Protein AF-A0A8D0GD07-F1 (afdb_monomer)

Sequence (289 aa):
WGWALRWRFSDRGRTAIAGIGIGFYGNSETNDGVYQVTYSLLNANHTLSAIDSLVSRTVELLGASVRGELTQLEETLAARTELVAVVRNTRRQAEAVAQTLGGIPFLGEAHGEPSRLAGQLSFLEDYRWLAYILLLLLDLIICLFTLLGLAKQIKWLVIVMTVMSF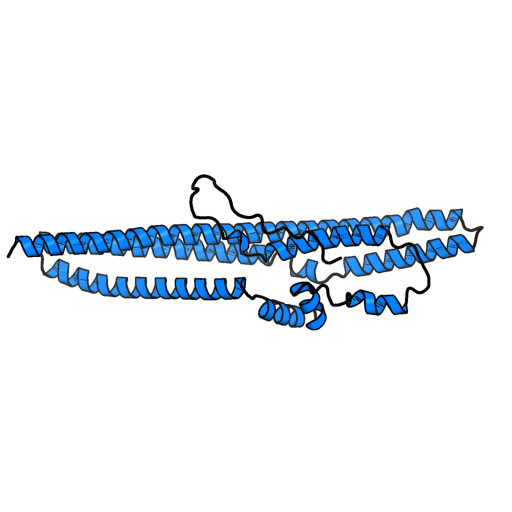LVLVLSWGSMGMETAAAVALSDFCSDPDGYVLNTTEAKTGLSTEILQYYLTCSQDVLNPFQQVGTQRCSQGKNILSVQDTLNTTESNFHHLVALLNCRGLHKVAPLPPPLLLPLRPLLHHGCL

pLDDT: mean 71.1, std 21.31, range [23.94, 95.38]

Mean predicted aligned error: 14.98 Å

Structure (mmCIF, N/CA/C/O backbone):
data_AF-A0A8D0GD07-F1
#
_entry.id   AF-A0A8D0GD07-F1
#
loop_
_atom_site.group_PDB
_atom_site.id
_atom_site.type_symbol
_atom_site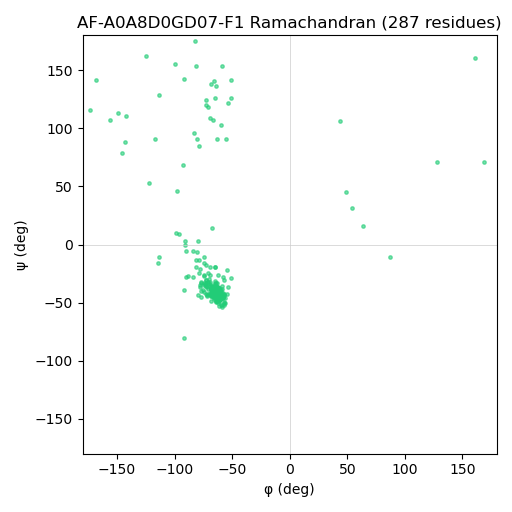.label_atom_id
_atom_site.label_alt_id
_atom_site.label_comp_id
_atom_site.label_asym_id
_atom_site.label_entity_id
_atom_site.label_seq_id
_atom_site.pdbx_PDB_ins_code
_atom_site.Cartn_x
_atom_site.Cartn_y
_atom_site.Cartn_z
_atom_site.occupancy
_atom_site.B_iso_or_equiv
_atom_site.auth_seq_id
_atom_site.auth_comp_id
_atom_site.auth_asym_id
_atom_site.auth_atom_id
_atom_site.pdbx_PDB_model_num
ATOM 1 N N . TRP A 1 1 ? -15.375 -6.356 50.940 1.00 45.91 1 TRP A N 1
ATOM 2 C CA . TRP A 1 1 ? -16.049 -6.351 49.623 1.00 45.91 1 TRP A CA 1
ATOM 3 C C . TRP A 1 1 ? -15.693 -5.145 48.740 1.00 45.91 1 TRP A C 1
ATOM 5 O O . TRP A 1 1 ? -15.331 -5.370 47.595 1.00 45.91 1 TRP A O 1
ATOM 15 N N . GLY A 1 2 ? -15.681 -3.895 49.233 1.00 53.66 2 GLY A N 1
ATOM 16 C CA . GLY A 1 2 ? -15.356 -2.708 48.406 1.00 53.66 2 GLY A CA 1
ATOM 17 C C . GLY A 1 2 ? -13.918 -2.618 47.852 1.00 53.66 2 GLY A C 1
ATOM 18 O O . GLY A 1 2 ? -13.724 -2.168 46.725 1.00 53.66 2 GLY A O 1
ATOM 19 N N . TRP A 1 3 ? -12.914 -3.106 48.589 1.00 48.19 3 TRP A N 1
ATOM 20 C CA . TRP A 1 3 ? -11.507 -3.065 48.157 1.00 48.19 3 TRP A CA 1
ATOM 21 C C . TRP A 1 3 ? -11.220 -3.987 46.961 1.00 48.19 3 TRP A C 1
ATOM 23 O O . TRP A 1 3 ? -10.593 -3.562 45.997 1.00 48.19 3 TRP A O 1
ATOM 33 N N . ALA A 1 4 ? -11.758 -5.210 46.958 1.00 54.25 4 ALA A N 1
ATOM 34 C CA . ALA A 1 4 ? -11.590 -6.164 45.855 1.00 54.25 4 ALA A CA 1
ATOM 35 C C . ALA A 1 4 ? -12.245 -5.686 44.541 1.00 54.25 4 ALA A C 1
ATOM 37 O O . ALA A 1 4 ? -11.706 -5.904 43.456 1.00 54.25 4 ALA A O 1
ATOM 38 N N . LEU A 1 5 ? -13.384 -4.987 44.633 1.00 55.16 5 LEU A N 1
ATOM 39 C CA . LEU A 1 5 ? -14.045 -4.359 43.483 1.00 55.16 5 LEU A CA 1
ATOM 40 C C . LEU A 1 5 ? -13.232 -3.184 42.919 1.00 55.16 5 LEU A C 1
ATOM 42 O O . LEU A 1 5 ? -13.133 -3.054 41.702 1.00 55.16 5 LEU A O 1
ATOM 46 N N . ARG A 1 6 ? -12.593 -2.376 43.775 1.00 58.19 6 ARG A N 1
ATOM 47 C CA . ARG A 1 6 ? -11.732 -1.257 43.353 1.00 58.19 6 ARG A CA 1
ATOM 48 C C . ARG A 1 6 ? -10.437 -1.722 42.677 1.00 58.19 6 ARG A C 1
ATOM 50 O O . ARG A 1 6 ? -10.051 -1.144 41.663 1.00 58.19 6 ARG A O 1
ATOM 57 N N . TRP A 1 7 ? -9.822 -2.801 43.161 1.00 59.38 7 TRP A N 1
ATOM 58 C CA . TRP A 1 7 ? -8.669 -3.426 42.497 1.00 59.38 7 TRP A CA 1
ATOM 59 C C . TRP A 1 7 ? -9.035 -4.009 41.123 1.00 59.38 7 TRP A C 1
ATOM 61 O O . TRP A 1 7 ? -8.358 -3.717 40.140 1.00 59.38 7 TRP A O 1
ATOM 71 N N . ARG A 1 8 ? -10.167 -4.722 41.010 1.00 60.59 8 ARG A N 1
ATOM 72 C CA . ARG A 1 8 ? -10.685 -5.223 39.715 1.00 60.59 8 ARG A CA 1
ATOM 73 C C . ARG A 1 8 ? -11.051 -4.127 38.717 1.00 60.59 8 ARG A C 1
ATOM 75 O O . ARG A 1 8 ? -11.094 -4.397 37.519 1.00 60.59 8 ARG A O 1
ATOM 82 N N . PHE A 1 9 ? -11.388 -2.939 39.206 1.00 60.69 9 PHE A N 1
ATOM 83 C CA . PHE A 1 9 ? -11.714 -1.779 38.384 1.00 60.69 9 PHE A CA 1
ATOM 84 C C . PHE A 1 9 ? -10.454 -1.129 37.810 1.00 60.69 9 PHE A C 1
ATOM 86 O O . PHE A 1 9 ? -10.372 -0.850 36.618 1.00 60.69 9 PHE A O 1
ATOM 93 N N . SER A 1 10 ? -9.447 -0.961 38.668 1.00 63.50 10 SER A N 1
ATOM 94 C CA . SER A 1 10 ? -8.145 -0.411 38.299 1.00 63.50 10 SER A CA 1
ATOM 95 C C . SER A 1 10 ? -7.427 -1.282 37.262 1.00 63.50 10 SER A C 1
ATOM 97 O O . SER A 1 10 ? -6.824 -0.756 36.333 1.00 63.50 10 SER A O 1
ATOM 99 N N . ASP A 1 11 ? -7.543 -2.605 37.372 1.00 70.06 11 ASP A N 1
ATOM 100 C CA . ASP A 1 11 ? -6.875 -3.539 36.462 1.00 70.06 11 ASP A CA 1
ATOM 101 C C . ASP A 1 11 ? -7.521 -3.620 35.069 1.00 70.06 11 ASP A C 1
ATOM 103 O O . ASP A 1 11 ? -6.835 -3.585 34.046 1.00 70.06 11 ASP A O 1
ATOM 107 N N . ARG A 1 12 ? -8.860 -3.611 35.012 1.00 69.56 12 ARG A N 1
ATOM 108 C CA . ARG A 1 12 ? -9.603 -3.570 33.740 1.00 69.56 12 ARG A CA 1
ATOM 109 C C . ARG A 1 12 ? -9.482 -2.236 33.003 1.00 69.56 12 ARG A C 1
ATOM 111 O O . ARG A 1 12 ? -9.467 -2.228 31.781 1.00 69.56 12 ARG A O 1
ATOM 118 N N . GLY A 1 13 ? -9.358 -1.118 33.720 1.00 71.75 13 GLY A N 1
ATOM 119 C CA . GLY A 1 13 ? -9.107 0.180 33.086 1.00 71.75 13 GLY A CA 1
ATOM 120 C C . GLY A 1 13 ? -7.726 0.262 32.424 1.00 71.75 13 GLY A C 1
ATOM 121 O O . GLY A 1 13 ? -7.603 0.794 31.326 1.00 71.75 13 GLY A O 1
ATOM 122 N N . ARG A 1 14 ? -6.686 -0.304 33.058 1.00 76.12 14 ARG A N 1
ATOM 123 C CA . ARG A 1 14 ? -5.312 -0.285 32.522 1.00 76.12 14 ARG A CA 1
ATOM 124 C C . ARG A 1 14 ? -5.160 -1.076 31.224 1.00 76.12 14 ARG A C 1
ATOM 126 O O . ARG A 1 14 ? -4.500 -0.605 30.306 1.00 76.12 14 ARG A O 1
ATOM 133 N N . THR A 1 15 ? -5.770 -2.256 31.147 1.00 79.50 15 THR A N 1
ATOM 134 C CA . THR A 1 15 ? -5.696 -3.122 29.957 1.00 79.50 15 THR A CA 1
ATOM 135 C C . THR A 1 15 ? -6.378 -2.494 28.742 1.00 79.50 15 THR A C 1
ATOM 137 O O . THR A 1 15 ? -5.822 -2.542 27.648 1.00 79.50 15 THR A O 1
ATOM 140 N N . ALA A 1 16 ? -7.519 -1.826 28.936 1.00 80.31 16 ALA A N 1
ATOM 141 C CA . ALA A 1 16 ? -8.214 -1.115 27.863 1.00 80.31 16 ALA A CA 1
ATOM 142 C C . ALA A 1 16 ? -7.383 0.051 27.294 1.00 80.31 16 ALA A C 1
ATOM 144 O O . ALA A 1 16 ? -7.246 0.182 26.081 1.00 80.31 16 ALA A O 1
ATOM 145 N N . ILE A 1 17 ? -6.766 0.861 28.163 1.00 84.56 17 ILE A N 1
ATOM 146 C CA . ILE A 1 17 ? -5.924 1.993 27.739 1.00 84.56 17 ILE A CA 1
ATOM 147 C C . ILE A 1 17 ? -4.675 1.505 26.995 1.00 84.56 17 ILE A C 1
ATOM 149 O O . ILE A 1 17 ? -4.304 2.090 25.980 1.00 84.56 17 ILE A O 1
ATOM 153 N N . ALA A 1 18 ? -4.047 0.422 27.467 1.00 87.94 18 ALA A N 1
ATOM 154 C CA . ALA A 1 18 ? -2.904 -0.174 26.782 1.00 87.94 18 ALA A CA 1
ATOM 155 C C . ALA A 1 18 ? -3.276 -0.656 25.369 1.00 87.94 18 ALA A C 1
ATOM 157 O O . ALA A 1 18 ? -2.548 -0.370 24.423 1.00 87.94 18 ALA A O 1
ATOM 158 N N . GLY A 1 19 ? -4.431 -1.315 25.213 1.00 87.12 19 GLY A N 1
ATOM 159 C CA . GLY A 1 19 ? -4.928 -1.757 23.907 1.00 87.12 19 GLY A CA 1
ATOM 160 C C . GLY A 1 19 ? -5.168 -0.599 22.935 1.00 87.12 19 GLY A C 1
ATOM 161 O O . GLY A 1 19 ? -4.696 -0.646 21.803 1.00 87.12 19 GLY A O 1
ATOM 162 N N . ILE A 1 20 ? -5.820 0.474 23.394 1.00 90.25 20 ILE A N 1
ATOM 163 C CA . ILE A 1 20 ? -6.053 1.680 22.581 1.00 90.25 20 ILE A CA 1
ATOM 164 C C . ILE A 1 20 ? -4.721 2.327 22.170 1.00 90.25 20 ILE A C 1
ATOM 166 O O . ILE A 1 20 ? -4.550 2.711 21.015 1.00 90.25 20 ILE A O 1
ATOM 170 N N . GLY A 1 21 ? -3.755 2.411 23.093 1.00 91.62 21 GLY A N 1
ATOM 171 C CA . GLY A 1 21 ? -2.422 2.949 22.812 1.00 91.62 21 GLY A CA 1
ATOM 172 C C . GLY A 1 21 ? -1.661 2.144 21.754 1.00 91.62 21 GLY A C 1
ATOM 173 O O . GLY A 1 21 ? -1.096 2.732 20.836 1.00 91.62 21 GLY A O 1
ATOM 174 N N . ILE A 1 22 ? -1.702 0.809 21.840 1.00 91.12 22 ILE A N 1
ATOM 175 C CA . ILE A 1 22 ? -1.131 -0.081 20.816 1.00 91.12 22 ILE A CA 1
ATOM 176 C C . ILE A 1 22 ? -1.832 0.130 19.469 1.00 91.12 22 ILE A C 1
ATOM 178 O O . ILE A 1 22 ? -1.161 0.161 18.444 1.00 91.12 22 ILE A O 1
ATOM 182 N N . GLY A 1 23 ? -3.155 0.327 19.462 1.00 91.94 23 GLY A N 1
ATOM 183 C CA . GLY A 1 23 ? -3.917 0.619 18.247 1.00 91.94 23 GLY A CA 1
ATOM 184 C C . GLY A 1 23 ? -3.478 1.915 17.559 1.00 91.94 23 GLY A C 1
ATOM 185 O O . GLY A 1 23 ? -3.238 1.913 16.354 1.00 91.94 23 GLY A O 1
ATOM 186 N N . PHE A 1 24 ? -3.311 3.006 18.316 1.00 93.38 24 PHE A N 1
ATOM 187 C CA . PHE A 1 24 ? -2.802 4.271 17.768 1.00 93.38 24 PHE A CA 1
ATOM 188 C C . PHE A 1 24 ? -1.383 4.126 17.222 1.00 93.38 24 PHE A C 1
ATOM 190 O O . PHE A 1 24 ? -1.092 4.628 16.138 1.00 93.38 24 PHE A O 1
ATOM 197 N N . TYR A 1 25 ? -0.520 3.425 17.962 1.00 93.12 25 TYR A N 1
ATOM 198 C CA . TYR A 1 25 ? 0.848 3.160 17.538 1.00 93.12 25 TYR A CA 1
ATOM 199 C C . TYR A 1 25 ? 0.880 2.356 16.233 1.00 93.12 25 TYR A C 1
ATOM 201 O O . TYR A 1 25 ? 1.460 2.810 15.253 1.00 93.12 25 TYR A O 1
ATOM 209 N N . GLY A 1 26 ? 0.177 1.220 16.185 1.00 91.31 26 GLY A N 1
ATOM 210 C CA . GLY A 1 26 ? 0.107 0.372 14.995 1.00 91.31 26 GLY A CA 1
ATOM 211 C C . GLY A 1 26 ? -0.442 1.110 13.775 1.00 91.31 26 GLY A C 1
ATOM 212 O O . GLY A 1 26 ? 0.128 1.001 12.698 1.00 91.31 26 GLY A O 1
ATOM 213 N N . ASN A 1 27 ? -1.485 1.930 13.943 1.00 92.44 27 ASN A N 1
ATOM 214 C CA . ASN A 1 27 ? -2.029 2.730 12.844 1.00 92.44 27 ASN A CA 1
ATOM 215 C C . ASN A 1 27 ? -1.021 3.752 12.288 1.00 92.44 27 ASN A C 1
ATOM 217 O O . ASN A 1 27 ? -0.998 3.988 11.082 1.00 92.44 27 ASN A O 1
ATOM 221 N N . SER A 1 28 ? -0.198 4.353 13.155 1.00 93.00 28 SER A N 1
ATOM 222 C CA . SER A 1 28 ? 0.866 5.273 12.735 1.00 93.00 28 SER A CA 1
ATOM 223 C C . SER A 1 28 ? 1.971 4.546 11.973 1.00 93.00 28 SER A C 1
ATOM 225 O O . SER A 1 28 ? 2.392 5.023 10.925 1.00 93.00 28 SER A O 1
ATOM 227 N N . GLU A 1 29 ? 2.405 3.382 12.461 1.00 90.62 29 GLU A N 1
ATOM 228 C CA . GLU A 1 29 ? 3.441 2.579 11.799 1.00 90.62 29 GLU A CA 1
ATOM 229 C C . GLU A 1 29 ? 2.974 2.075 10.424 1.00 90.62 29 GLU A C 1
ATOM 231 O O . GLU A 1 29 ? 3.732 2.131 9.457 1.00 90.62 29 GLU A O 1
ATOM 236 N N . THR A 1 30 ? 1.712 1.640 10.297 1.00 90.31 30 THR A N 1
ATOM 237 C CA . THR A 1 30 ? 1.140 1.260 8.994 1.00 90.31 30 THR A CA 1
ATOM 238 C C . THR A 1 30 ? 1.141 2.439 8.022 1.00 90.31 30 THR A C 1
ATOM 240 O O . THR A 1 30 ? 1.575 2.278 6.883 1.00 90.31 30 THR A O 1
ATOM 243 N N . ASN A 1 31 ? 0.734 3.630 8.471 1.00 92.31 31 ASN A N 1
ATOM 244 C CA . ASN A 1 31 ? 0.747 4.840 7.647 1.00 92.31 31 ASN A CA 1
ATOM 245 C C . ASN A 1 31 ? 2.159 5.214 7.178 1.00 92.31 31 ASN A C 1
ATOM 247 O O . ASN A 1 31 ? 2.363 5.506 5.999 1.00 92.31 31 ASN A O 1
ATOM 251 N N . ASP A 1 32 ? 3.149 5.145 8.068 1.00 91.00 32 ASP A N 1
ATOM 252 C CA . ASP A 1 32 ? 4.548 5.392 7.708 1.00 91.00 32 ASP A CA 1
ATOM 253 C C . ASP A 1 32 ? 5.059 4.351 6.697 1.00 91.00 32 ASP A C 1
ATOM 255 O O . ASP A 1 32 ? 5.773 4.698 5.750 1.00 91.00 32 ASP A O 1
ATOM 259 N N . GLY A 1 33 ? 4.647 3.088 6.840 1.00 87.94 33 GLY A N 1
ATOM 260 C CA . GLY A 1 33 ? 4.931 2.022 5.879 1.00 87.94 33 GLY A CA 1
ATOM 261 C C . GLY A 1 33 ? 4.338 2.296 4.493 1.00 87.94 33 GLY A C 1
ATOM 262 O O . GLY A 1 33 ? 5.051 2.223 3.488 1.00 87.94 33 GLY A O 1
ATOM 263 N N . VAL A 1 34 ? 3.058 2.673 4.414 1.00 87.62 34 VAL A N 1
ATOM 264 C CA . VAL A 1 34 ? 2.397 2.992 3.135 1.00 87.62 34 VAL A CA 1
ATOM 265 C C . VAL A 1 34 ? 2.991 4.246 2.494 1.00 87.62 34 VAL A C 1
ATOM 267 O O . VAL A 1 34 ? 3.185 4.281 1.274 1.00 87.62 34 VAL A O 1
ATOM 270 N N . TYR A 1 35 ? 3.364 5.249 3.290 1.00 88.12 35 TYR A N 1
ATOM 271 C CA . TYR A 1 35 ? 4.063 6.432 2.794 1.00 88.12 35 TYR A CA 1
ATOM 272 C C . TYR A 1 35 ? 5.407 6.066 2.138 1.00 88.12 35 TYR A C 1
ATOM 274 O O . TYR A 1 35 ? 5.713 6.538 1.040 1.00 88.12 35 TYR A O 1
ATOM 282 N N . GLN A 1 36 ? 6.189 5.167 2.750 1.00 87.62 36 GLN A N 1
ATOM 283 C CA . GLN A 1 36 ? 7.453 4.677 2.180 1.00 87.62 36 GLN A CA 1
ATOM 284 C C . GLN A 1 36 ? 7.259 3.905 0.867 1.00 87.62 36 GLN A C 1
ATOM 286 O O . GLN A 1 36 ? 8.048 4.075 -0.070 1.00 87.62 36 GLN A O 1
ATOM 291 N N . VAL A 1 37 ? 6.206 3.086 0.769 1.00 84.62 37 VAL A N 1
ATOM 292 C CA . VAL A 1 37 ? 5.856 2.368 -0.470 1.00 84.62 37 VAL A CA 1
ATOM 293 C C . VAL A 1 37 ? 5.449 3.354 -1.564 1.00 84.62 37 VAL A C 1
ATOM 295 O O . VAL A 1 37 ? 5.965 3.291 -2.678 1.00 84.62 37 VAL A O 1
ATOM 298 N N . THR A 1 38 ? 4.586 4.314 -1.237 1.00 85.88 38 THR A N 1
ATOM 299 C CA . THR A 1 38 ? 4.125 5.360 -2.161 1.00 85.88 38 THR A CA 1
ATOM 300 C C . THR A 1 38 ? 5.302 6.180 -2.693 1.00 85.88 38 THR A C 1
ATOM 302 O O . THR A 1 38 ? 5.421 6.395 -3.899 1.00 85.88 38 THR A O 1
ATOM 305 N N . TYR A 1 39 ? 6.228 6.574 -1.815 1.00 85.88 39 TYR A N 1
ATOM 306 C CA . TYR A 1 39 ? 7.455 7.265 -2.205 1.00 85.88 39 TYR A CA 1
ATOM 307 C C . TYR A 1 39 ? 8.339 6.409 -3.124 1.00 85.88 39 TYR A C 1
ATOM 309 O O . TYR A 1 39 ? 8.817 6.896 -4.149 1.00 85.88 39 TYR A O 1
ATOM 317 N N . SER A 1 40 ? 8.517 5.126 -2.800 1.00 84.62 40 SER A N 1
ATOM 318 C CA . SER A 1 40 ? 9.291 4.188 -3.625 1.00 84.62 40 SER A CA 1
ATOM 319 C C . SER A 1 40 ? 8.691 4.020 -5.023 1.00 84.62 40 SER A C 1
ATOM 321 O O . SER A 1 40 ? 9.431 4.023 -6.004 1.00 84.62 40 SER A O 1
ATOM 323 N N . LEU A 1 41 ? 7.361 3.948 -5.133 1.00 82.69 41 LEU A N 1
ATOM 324 C CA . LEU A 1 41 ? 6.648 3.868 -6.411 1.00 82.69 41 LEU A CA 1
ATOM 325 C C . LEU A 1 41 ? 6.810 5.141 -7.251 1.00 82.69 41 LEU A C 1
ATOM 327 O O . LEU A 1 41 ? 7.039 5.066 -8.458 1.00 82.69 41 LEU A O 1
ATOM 331 N N . LEU A 1 42 ? 6.740 6.317 -6.626 1.00 84.62 42 LEU A N 1
ATOM 332 C CA . LEU A 1 42 ? 6.998 7.584 -7.316 1.00 84.62 42 LEU A CA 1
ATOM 333 C C . LEU A 1 42 ? 8.450 7.672 -7.794 1.00 84.62 42 LEU A C 1
ATOM 335 O O . LEU A 1 42 ? 8.706 8.071 -8.931 1.00 84.62 42 LEU A O 1
ATOM 339 N N . ASN A 1 43 ? 9.400 7.246 -6.961 1.00 82.38 43 ASN A N 1
ATOM 340 C CA . ASN A 1 43 ? 10.806 7.188 -7.339 1.00 82.38 43 ASN A CA 1
ATOM 341 C C . ASN A 1 43 ? 11.047 6.193 -8.491 1.00 82.38 43 ASN A C 1
ATOM 343 O O . ASN A 1 43 ? 11.768 6.518 -9.431 1.00 82.38 43 ASN A O 1
ATOM 347 N N . ALA A 1 44 ? 10.384 5.032 -8.477 1.00 78.44 44 ALA A N 1
ATOM 348 C CA . ALA A 1 44 ? 10.406 4.067 -9.576 1.00 78.44 44 ALA A CA 1
ATOM 349 C C . ALA A 1 44 ? 9.863 4.659 -10.885 1.00 78.44 44 ALA A C 1
ATOM 351 O O . ALA A 1 44 ? 10.407 4.430 -11.962 1.00 78.44 44 ALA A O 1
ATOM 352 N N . ASN A 1 45 ? 8.805 5.467 -10.808 1.00 83.81 45 ASN A N 1
ATOM 353 C CA . ASN A 1 45 ? 8.283 6.155 -11.983 1.00 83.81 45 ASN A CA 1
ATOM 354 C C . ASN A 1 45 ? 9.304 7.157 -12.555 1.00 83.81 45 ASN A C 1
ATOM 356 O O . ASN A 1 45 ? 9.463 7.257 -13.772 1.00 83.81 45 ASN A O 1
ATOM 360 N N . HIS A 1 46 ? 10.030 7.876 -11.692 1.00 82.75 46 HIS A N 1
ATOM 361 C CA . HIS A 1 46 ? 11.094 8.782 -12.129 1.00 82.75 46 HIS A CA 1
ATOM 362 C C . HIS A 1 46 ? 12.269 8.047 -12.777 1.00 82.75 46 HIS A C 1
ATOM 364 O O . HIS A 1 46 ? 12.765 8.509 -13.804 1.00 82.75 46 HIS A O 1
ATOM 370 N N . THR A 1 47 ? 12.704 6.907 -12.231 1.00 78.19 47 THR A N 1
ATOM 371 C CA . THR A 1 47 ? 13.782 6.116 -12.844 1.00 78.19 47 THR A CA 1
ATOM 372 C C . THR A 1 47 ? 13.356 5.551 -14.196 1.00 78.19 47 THR A C 1
ATOM 374 O O . THR A 1 47 ? 14.112 5.670 -15.156 1.00 78.19 47 THR A O 1
ATOM 377 N N . LEU A 1 48 ? 12.129 5.032 -14.316 1.00 77.56 48 LEU A N 1
ATOM 378 C CA . LEU A 1 48 ? 11.568 4.578 -15.594 1.00 77.56 48 LEU A CA 1
ATOM 379 C C . LEU A 1 48 ? 11.517 5.707 -16.630 1.00 77.56 48 LEU A C 1
ATOM 381 O O . LEU A 1 48 ? 11.955 5.524 -17.764 1.00 77.56 48 LEU A O 1
ATOM 385 N N . SER A 1 49 ? 11.061 6.896 -16.230 1.00 78.44 49 SER A N 1
ATOM 386 C CA . SER A 1 49 ? 11.063 8.075 -17.102 1.00 78.44 49 SER A CA 1
ATOM 387 C C . SER A 1 49 ? 12.477 8.507 -17.507 1.00 78.44 49 SER A C 1
ATOM 389 O O . SER A 1 49 ? 12.676 8.963 -18.633 1.00 78.44 49 SER A O 1
ATOM 391 N N . ALA A 1 50 ? 13.460 8.384 -16.613 1.00 79.88 50 ALA A N 1
ATOM 392 C CA . ALA A 1 50 ? 14.847 8.714 -16.918 1.00 79.88 50 ALA A CA 1
ATOM 393 C C . ALA A 1 50 ? 15.445 7.727 -17.931 1.00 79.88 50 ALA A C 1
ATOM 395 O O . ALA A 1 50 ? 16.102 8.160 -18.879 1.00 79.88 50 ALA A O 1
ATOM 396 N N . ILE A 1 51 ? 15.170 6.427 -17.782 1.00 76.00 51 ILE A N 1
ATOM 397 C CA . ILE A 1 51 ? 15.596 5.393 -18.735 1.00 76.00 51 ILE A CA 1
ATOM 398 C C . ILE A 1 51 ? 14.989 5.660 -20.115 1.00 76.00 51 ILE A C 1
ATOM 400 O O . ILE A 1 51 ? 15.726 5.660 -21.098 1.00 76.00 51 ILE A O 1
ATOM 404 N N . ASP A 1 52 ? 13.690 5.954 -20.195 1.00 77.38 52 ASP A N 1
ATOM 405 C CA . ASP A 1 52 ? 13.020 6.268 -21.465 1.00 77.38 52 ASP A CA 1
ATOM 406 C C . ASP A 1 52 ? 13.672 7.468 -22.174 1.00 77.38 52 ASP A C 1
ATOM 408 O O . ASP A 1 52 ? 14.040 7.402 -23.350 1.00 77.38 52 ASP A O 1
ATOM 412 N N . SER A 1 53 ? 13.959 8.533 -21.418 1.00 81.00 53 SER A N 1
ATOM 413 C CA . SER A 1 53 ? 14.651 9.712 -21.950 1.00 81.00 53 SER A CA 1
ATOM 414 C C . SER A 1 53 ? 16.070 9.400 -22.448 1.00 81.00 53 SER A C 1
ATOM 416 O O . SER A 1 53 ? 16.511 9.936 -23.469 1.00 81.00 53 SER A O 1
ATOM 418 N N . LEU A 1 54 ? 16.785 8.504 -21.759 1.00 82.12 54 LEU A N 1
ATOM 419 C CA . LEU A 1 54 ? 18.137 8.092 -22.121 1.00 82.12 54 LEU A CA 1
ATOM 420 C C . LEU A 1 54 ? 18.137 7.229 -23.387 1.00 82.12 54 LEU A C 1
ATOM 422 O O . LEU A 1 54 ? 18.978 7.437 -24.265 1.00 82.12 54 LEU A O 1
ATOM 426 N N . VAL A 1 55 ? 17.194 6.291 -23.502 1.00 81.62 55 VAL A N 1
ATOM 427 C CA . VAL A 1 55 ? 17.027 5.444 -24.691 1.00 81.62 55 VAL A CA 1
ATOM 428 C C . VAL A 1 55 ? 16.687 6.307 -25.900 1.00 81.62 55 VAL A C 1
ATOM 430 O O . VAL A 1 55 ? 17.366 6.202 -26.922 1.00 81.62 55 VAL A O 1
ATOM 433 N N . SER A 1 56 ? 15.728 7.226 -25.761 1.00 81.56 56 SER A N 1
ATOM 434 C CA . SER A 1 56 ? 15.349 8.161 -26.824 1.00 81.56 56 SER A CA 1
ATOM 435 C C . SER A 1 56 ? 16.547 8.987 -27.312 1.00 81.56 56 SER A C 1
ATOM 437 O O . SER A 1 56 ? 16.887 8.964 -28.498 1.00 81.56 56 SER A O 1
ATOM 439 N N . ARG A 1 57 ? 17.298 9.604 -26.387 1.00 80.25 57 ARG A N 1
ATOM 440 C CA . ARG A 1 57 ? 18.502 10.383 -26.722 1.00 80.25 57 ARG A CA 1
ATOM 441 C C . ARG A 1 57 ? 19.587 9.540 -27.395 1.00 80.25 57 ARG A C 1
ATOM 443 O O . ARG A 1 57 ? 20.277 10.019 -28.294 1.00 80.25 57 ARG A O 1
ATOM 450 N N . THR A 1 58 ? 19.758 8.293 -26.966 1.00 80.62 58 THR A N 1
ATOM 451 C CA . THR A 1 58 ? 20.745 7.377 -27.554 1.00 80.62 58 THR A CA 1
ATOM 452 C C . THR A 1 58 ? 20.364 7.014 -28.986 1.00 80.62 58 THR A C 1
ATOM 454 O O . THR A 1 58 ? 21.222 7.053 -29.864 1.00 80.62 58 THR A O 1
ATOM 457 N N . VAL A 1 59 ? 19.085 6.725 -29.245 1.00 82.38 59 VAL A N 1
ATOM 458 C CA . VAL A 1 59 ? 18.566 6.441 -30.592 1.00 82.38 59 VAL A CA 1
ATOM 459 C C . VAL A 1 59 ? 18.723 7.656 -31.513 1.00 82.38 59 VAL A C 1
ATOM 461 O O . VAL A 1 59 ? 19.150 7.496 -32.659 1.00 82.38 59 VAL A O 1
ATOM 464 N N . GLU A 1 60 ? 18.459 8.868 -31.018 1.00 83.44 60 GLU A N 1
ATOM 465 C CA . GLU A 1 60 ? 18.677 10.109 -31.772 1.00 83.44 60 GLU A CA 1
ATOM 466 C C . GLU A 1 60 ? 20.151 10.312 -32.150 1.00 83.44 60 GLU A C 1
ATOM 468 O O . GLU A 1 60 ? 20.458 10.572 -33.317 1.00 83.44 60 GLU A O 1
ATOM 473 N N . LEU A 1 61 ? 21.072 10.146 -31.192 1.00 83.62 61 LEU A N 1
ATOM 474 C CA . LEU A 1 61 ? 22.514 10.268 -31.428 1.00 83.62 61 LEU A CA 1
ATOM 475 C C . LEU A 1 61 ? 23.023 9.208 -32.412 1.00 83.62 61 LEU A C 1
ATOM 477 O O . LEU A 1 61 ? 23.755 9.542 -33.345 1.00 83.62 61 LEU A O 1
ATOM 481 N N . LEU A 1 62 ? 22.594 7.950 -32.258 1.00 81.88 62 LEU A N 1
ATOM 482 C CA . LEU A 1 62 ? 22.938 6.874 -33.192 1.00 81.88 62 LEU A CA 1
ATOM 483 C C . LEU A 1 62 ? 22.451 7.203 -34.606 1.00 81.88 62 LEU A C 1
ATOM 485 O O . LEU A 1 62 ? 23.201 7.062 -35.572 1.00 81.88 62 LEU A O 1
ATOM 489 N N . GLY A 1 63 ? 21.213 7.690 -34.728 1.00 83.50 63 GLY A N 1
ATOM 490 C CA . GLY A 1 63 ? 20.638 8.118 -35.999 1.00 83.50 63 GLY A CA 1
ATOM 491 C C . GLY A 1 63 ? 21.398 9.285 -36.637 1.00 83.50 63 GLY A C 1
ATOM 492 O O . GLY A 1 63 ? 21.581 9.300 -37.858 1.00 83.50 63 GLY A O 1
ATOM 493 N N . ALA A 1 64 ? 21.873 10.238 -35.831 1.00 83.38 64 ALA A N 1
ATOM 494 C CA . ALA A 1 64 ? 22.674 11.369 -36.288 1.00 83.38 64 ALA A CA 1
ATOM 495 C C . ALA A 1 64 ? 24.065 10.936 -36.788 1.00 83.38 64 ALA A C 1
ATOM 497 O O . ALA A 1 64 ? 24.433 11.292 -37.909 1.00 83.38 64 ALA A O 1
ATOM 498 N N . SER A 1 65 ? 24.804 10.115 -36.031 1.00 82.06 65 SER A N 1
ATOM 499 C CA . SER A 1 65 ? 26.123 9.603 -36.450 1.00 82.06 65 SER A CA 1
ATOM 500 C C . SER A 1 65 ? 26.036 8.693 -37.681 1.00 82.06 65 SER A C 1
ATOM 502 O O . SER A 1 65 ? 26.887 8.765 -38.569 1.00 82.06 65 SER A O 1
ATOM 504 N N . VAL A 1 66 ? 24.977 7.884 -37.797 1.00 82.12 66 VAL A N 1
ATOM 505 C CA . VAL A 1 66 ? 24.700 7.056 -38.985 1.00 82.12 66 VAL A CA 1
ATOM 506 C C . VAL A 1 66 ? 24.449 7.912 -40.229 1.00 82.12 66 VAL A C 1
ATOM 508 O O . VAL A 1 66 ? 24.966 7.603 -41.303 1.00 82.12 66 VAL A O 1
ATOM 511 N N . ARG A 1 67 ? 23.640 8.976 -40.113 1.00 80.75 67 ARG A N 1
ATOM 512 C CA . ARG A 1 67 ? 23.276 9.831 -41.255 1.00 80.75 67 ARG A CA 1
ATOM 513 C C . ARG A 1 67 ? 24.373 10.816 -41.640 1.00 80.75 67 ARG A C 1
ATOM 515 O O . ARG A 1 67 ? 24.535 11.059 -42.831 1.00 80.75 67 ARG A O 1
ATOM 522 N N . GLY A 1 68 ? 25.097 11.367 -40.673 1.00 83.19 68 GLY A N 1
ATOM 523 C CA . GLY A 1 68 ? 26.149 12.356 -40.897 1.00 83.19 68 GLY A CA 1
ATOM 524 C C . GLY A 1 68 ? 27.521 11.714 -41.064 1.00 83.19 68 GLY A C 1
ATOM 525 O O . GLY A 1 68 ? 27.998 11.532 -42.183 1.00 83.19 68 GLY A O 1
ATOM 526 N N . GLU A 1 69 ? 28.145 11.370 -39.938 1.00 82.56 69 GLU A N 1
ATOM 527 C CA . GLU A 1 69 ? 29.560 10.988 -39.856 1.00 82.56 69 GLU A CA 1
ATOM 528 C C . GLU A 1 69 ? 29.897 9.757 -40.705 1.00 82.56 69 GLU A C 1
ATOM 530 O O . GLU A 1 69 ? 30.872 9.778 -41.456 1.00 82.56 69 GLU A O 1
ATOM 535 N N . LEU A 1 70 ? 29.075 8.702 -40.653 1.00 77.19 70 LEU A N 1
ATOM 536 C CA . LEU A 1 70 ? 29.313 7.495 -41.454 1.00 77.19 70 LEU A CA 1
ATOM 537 C C . LEU A 1 70 ? 29.112 7.732 -42.955 1.00 77.19 70 LEU A C 1
ATOM 539 O O . LEU A 1 70 ? 29.860 7.171 -43.753 1.00 77.19 70 LEU A O 1
ATOM 543 N N . THR A 1 71 ? 28.147 8.567 -43.349 1.00 81.12 71 THR A N 1
ATOM 544 C CA . THR A 1 71 ? 27.927 8.916 -44.764 1.00 81.12 71 THR A CA 1
ATOM 545 C C . THR A 1 71 ? 29.100 9.736 -45.312 1.00 81.12 71 THR A C 1
ATOM 547 O O . THR A 1 71 ? 29.585 9.465 -46.407 1.00 81.12 71 THR A O 1
ATOM 550 N N . GLN A 1 72 ? 29.630 10.678 -44.526 1.00 83.75 72 GLN A N 1
ATOM 551 C CA . GLN A 1 72 ? 30.801 11.473 -44.907 1.00 83.75 72 GLN A CA 1
ATOM 552 C C . GLN A 1 72 ? 32.086 10.623 -44.975 1.00 83.75 72 GLN A C 1
ATOM 554 O O . GLN A 1 72 ? 32.934 10.804 -45.856 1.00 83.75 72 GLN A O 1
ATOM 559 N N . LEU A 1 73 ? 32.235 9.659 -44.063 1.00 79.19 73 LEU A N 1
ATOM 560 C CA . LEU A 1 73 ? 33.349 8.712 -44.077 1.00 79.19 73 LEU A CA 1
ATOM 561 C C . LEU A 1 73 ? 33.274 7.763 -45.288 1.00 79.19 73 LEU A C 1
ATOM 563 O O . LEU A 1 73 ? 34.298 7.428 -45.877 1.00 79.19 73 LEU A O 1
ATOM 567 N N . GLU A 1 74 ? 32.070 7.368 -45.710 1.00 81.81 74 GLU A N 1
ATOM 568 C CA . GLU A 1 74 ? 31.852 6.576 -46.927 1.00 81.81 74 GLU A CA 1
ATOM 569 C C . GLU A 1 74 ? 32.284 7.333 -48.196 1.00 81.81 74 GLU A C 1
ATOM 571 O O . GLU A 1 74 ? 32.963 6.760 -49.050 1.00 81.81 74 GLU A O 1
ATOM 576 N N . GLU A 1 75 ? 31.957 8.626 -48.299 1.00 82.44 75 GLU A N 1
ATOM 577 C CA . GLU A 1 75 ? 32.349 9.477 -49.433 1.00 82.44 75 GLU A CA 1
ATOM 578 C C . GLU A 1 75 ? 33.866 9.697 -49.507 1.00 82.44 75 GLU A C 1
ATOM 580 O O . GLU A 1 75 ? 34.470 9.586 -50.576 1.00 82.44 75 GLU A O 1
ATOM 585 N N . THR A 1 76 ? 34.510 9.962 -48.369 1.00 82.75 76 THR A N 1
ATOM 586 C CA . THR A 1 76 ? 35.962 10.209 -48.310 1.00 82.75 76 THR A CA 1
ATOM 587 C C . THR A 1 76 ? 36.798 8.958 -48.581 1.00 82.75 76 THR A C 1
ATOM 589 O O . THR A 1 76 ? 37.896 9.055 -49.133 1.00 82.75 76 THR A O 1
ATOM 592 N N . LEU A 1 77 ? 36.288 7.771 -48.239 1.00 81.50 77 LEU A N 1
ATOM 593 C CA . LEU A 1 77 ? 36.977 6.495 -48.442 1.00 81.50 77 LEU A CA 1
ATOM 594 C C . LEU A 1 77 ? 36.561 5.772 -49.733 1.00 81.50 77 LEU A C 1
ATOM 596 O O . LEU A 1 77 ? 37.004 4.645 -49.954 1.00 81.50 77 LEU A O 1
ATOM 600 N N . ALA A 1 78 ? 35.797 6.418 -50.620 1.00 78.94 78 ALA A N 1
ATOM 601 C CA . ALA A 1 78 ? 35.257 5.829 -51.850 1.00 78.94 78 ALA A CA 1
ATOM 602 C C . ALA A 1 78 ? 36.302 5.113 -52.735 1.00 78.94 78 ALA A C 1
ATOM 604 O O . ALA A 1 78 ? 35.979 4.142 -53.416 1.00 78.94 78 ALA A O 1
ATOM 605 N N . ALA A 1 79 ? 37.568 5.546 -52.693 1.00 82.19 79 ALA A N 1
ATOM 606 C CA . ALA A 1 79 ? 38.670 4.931 -53.437 1.00 82.19 79 ALA A CA 1
ATOM 607 C C . ALA A 1 79 ? 39.165 3.584 -52.860 1.00 82.19 79 ALA A C 1
ATOM 609 O O . ALA A 1 79 ? 39.889 2.859 -53.540 1.00 82.19 79 ALA A O 1
ATOM 610 N N . ARG A 1 80 ? 38.816 3.234 -51.613 1.00 83.31 80 ARG A N 1
ATOM 611 C CA . ARG A 1 80 ? 39.232 1.998 -50.926 1.00 83.31 80 ARG A CA 1
ATOM 612 C C . ARG A 1 80 ? 38.015 1.126 -50.614 1.00 83.31 80 ARG A C 1
ATOM 614 O O . ARG A 1 80 ? 37.426 1.220 -49.538 1.00 83.31 80 ARG A O 1
ATOM 621 N N . THR A 1 81 ? 37.687 0.232 -51.544 1.00 78.69 81 THR A N 1
ATOM 622 C CA . THR A 1 81 ? 36.509 -0.656 -51.490 1.00 78.69 81 THR A CA 1
ATOM 623 C C . THR A 1 81 ? 36.406 -1.478 -50.199 1.00 78.69 81 THR A C 1
ATOM 625 O O . THR A 1 81 ? 35.309 -1.639 -49.669 1.00 78.69 81 THR A O 1
ATOM 628 N N . GLU A 1 82 ? 37.537 -1.930 -49.650 1.00 80.62 82 GLU A N 1
ATOM 629 C CA . GLU A 1 82 ? 37.597 -2.716 -48.407 1.00 80.62 82 GLU A CA 1
ATOM 630 C C . GLU A 1 82 ? 37.148 -1.926 -47.165 1.00 80.62 82 GLU A C 1
ATOM 632 O O . GLU A 1 82 ? 36.378 -2.432 -46.351 1.00 80.62 82 GLU A O 1
ATOM 637 N N . LEU A 1 83 ? 37.566 -0.660 -47.012 1.00 75.81 83 LEU A N 1
ATOM 638 C CA . LEU A 1 83 ? 37.137 0.145 -45.859 1.00 75.81 83 LEU A CA 1
ATOM 639 C C . LEU A 1 83 ? 35.681 0.607 -45.998 1.00 75.81 83 LEU A C 1
ATOM 641 O O . LEU A 1 83 ? 34.967 0.679 -45.000 1.00 75.81 83 LEU A O 1
ATOM 645 N N . VAL A 1 84 ? 35.216 0.867 -47.222 1.00 82.00 84 VAL A N 1
ATOM 646 C CA . VAL A 1 84 ? 33.808 1.205 -47.490 1.00 82.00 84 VAL A CA 1
ATOM 647 C C . VAL A 1 84 ? 32.879 0.057 -47.079 1.00 82.00 84 VAL A C 1
ATOM 649 O O . VAL A 1 84 ? 31.809 0.299 -46.516 1.00 82.00 84 VAL A O 1
ATOM 652 N N . ALA A 1 85 ? 33.287 -1.197 -47.300 1.00 81.50 85 ALA A N 1
ATOM 653 C CA . ALA A 1 85 ? 32.525 -2.363 -46.857 1.00 81.50 85 ALA A CA 1
ATOM 654 C C . ALA A 1 85 ? 32.368 -2.406 -45.325 1.00 81.50 85 ALA A C 1
ATOM 656 O O . ALA A 1 85 ? 31.269 -2.669 -44.831 1.00 81.50 85 ALA A O 1
ATOM 657 N N . VAL A 1 86 ? 33.430 -2.079 -44.579 1.00 82.75 86 VAL A N 1
ATOM 658 C CA . VAL A 1 86 ? 33.395 -1.987 -43.110 1.00 82.75 86 VAL A CA 1
ATOM 659 C C . VAL A 1 86 ? 32.450 -0.875 -42.657 1.00 82.75 86 VAL A C 1
ATOM 661 O O . VAL A 1 86 ? 31.565 -1.136 -41.849 1.00 82.75 86 VAL A O 1
ATOM 664 N N . VAL A 1 87 ? 32.564 0.332 -43.223 1.00 80.00 87 VAL A N 1
ATOM 665 C CA . VAL A 1 87 ? 31.705 1.482 -42.876 1.00 80.00 87 VAL A CA 1
ATOM 666 C C . VAL A 1 87 ? 30.224 1.169 -43.109 1.00 80.00 87 VAL A C 1
ATOM 668 O O . VAL A 1 87 ? 29.391 1.409 -42.234 1.00 80.00 87 VAL A O 1
ATOM 671 N N . ARG A 1 88 ? 29.884 0.546 -44.245 1.00 79.06 88 ARG A N 1
ATOM 672 C CA . ARG A 1 88 ? 28.508 0.115 -44.543 1.00 79.06 88 ARG A CA 1
ATOM 673 C C . ARG A 1 88 ? 27.999 -0.960 -43.588 1.00 79.06 88 ARG A C 1
ATOM 675 O O . ARG A 1 88 ? 26.814 -0.965 -43.255 1.00 79.06 88 ARG A O 1
ATOM 682 N N . ASN A 1 89 ? 28.863 -1.877 -43.155 1.00 81.81 89 ASN A N 1
ATOM 683 C CA . ASN A 1 89 ? 28.486 -2.896 -42.182 1.00 81.81 89 ASN A CA 1
ATOM 684 C C . ASN A 1 89 ? 28.209 -2.275 -40.804 1.00 81.81 89 ASN A C 1
ATOM 686 O O . ASN A 1 89 ? 27.175 -2.564 -40.205 1.00 81.81 89 ASN A O 1
ATOM 690 N N . THR A 1 90 ? 29.067 -1.359 -40.351 1.00 79.06 90 THR A N 1
ATOM 691 C CA . THR A 1 90 ? 28.870 -0.606 -39.104 1.00 79.06 90 THR A CA 1
ATOM 692 C C . THR A 1 90 ? 27.574 0.201 -39.142 1.00 79.06 90 THR A C 1
ATOM 694 O O . THR A 1 90 ? 26.819 0.197 -38.172 1.00 79.06 90 THR A O 1
ATOM 697 N N . ARG A 1 91 ? 27.258 0.820 -40.288 1.00 77.69 91 ARG A N 1
ATOM 698 C CA . ARG A 1 91 ? 25.997 1.540 -40.505 1.00 77.69 91 ARG A CA 1
ATOM 699 C C . ARG A 1 91 ? 24.780 0.646 -40.279 1.00 77.69 91 ARG A C 1
ATOM 701 O O . ARG A 1 91 ? 23.903 0.989 -39.495 1.00 77.69 91 ARG A O 1
ATOM 708 N N . ARG A 1 92 ? 24.751 -0.521 -40.932 1.00 80.06 92 ARG A N 1
ATOM 709 C CA . ARG A 1 92 ? 23.644 -1.483 -40.810 1.00 80.06 92 ARG A CA 1
ATOM 710 C C . ARG A 1 92 ? 23.493 -2.017 -39.390 1.00 80.06 92 ARG A C 1
ATOM 712 O O . ARG A 1 92 ? 22.373 -2.197 -38.928 1.00 80.06 92 ARG A O 1
ATOM 719 N N . GLN A 1 93 ? 24.605 -2.264 -38.700 1.00 78.50 93 GLN A N 1
ATOM 720 C CA . GLN A 1 93 ? 24.581 -2.697 -37.303 1.00 78.50 93 GLN A CA 1
ATOM 721 C C . GLN A 1 93 ? 24.031 -1.601 -36.384 1.00 78.50 93 GLN A C 1
ATOM 723 O O . GLN A 1 93 ? 23.176 -1.887 -35.551 1.00 78.50 93 GLN A O 1
ATOM 728 N N . ALA A 1 94 ? 24.454 -0.349 -36.568 1.00 77.38 94 ALA A N 1
ATOM 729 C CA . ALA A 1 94 ? 23.936 0.781 -35.804 1.00 77.38 94 ALA A CA 1
ATOM 730 C C . ALA A 1 94 ? 22.439 1.023 -36.073 1.00 77.38 94 ALA A C 1
ATOM 732 O O . ALA A 1 94 ? 21.677 1.231 -35.134 1.00 77.38 94 ALA A O 1
ATOM 733 N N . GLU A 1 95 ? 21.986 0.918 -37.326 1.00 80.38 95 GLU A N 1
ATOM 734 C CA . GLU A 1 95 ? 20.561 1.006 -37.678 1.00 80.38 95 GLU A CA 1
ATOM 735 C C . GLU A 1 95 ? 19.742 -0.128 -37.032 1.00 80.38 95 GLU A C 1
ATOM 737 O O . GLU A 1 95 ? 18.672 0.131 -36.482 1.00 80.38 95 GLU A O 1
ATOM 742 N N . ALA A 1 96 ? 20.256 -1.363 -37.016 1.00 77.81 96 ALA A N 1
ATOM 743 C CA . ALA A 1 96 ? 19.601 -2.496 -36.357 1.00 77.81 96 ALA A CA 1
ATOM 744 C C . ALA A 1 96 ? 19.508 -2.317 -34.830 1.00 77.81 96 ALA A C 1
ATOM 746 O O . ALA A 1 96 ? 18.480 -2.625 -34.225 1.00 77.81 96 ALA A O 1
ATOM 747 N N . VAL A 1 97 ? 20.555 -1.779 -34.201 1.00 76.50 97 VAL A N 1
ATOM 748 C CA . VAL A 1 97 ? 20.566 -1.463 -32.764 1.00 76.50 97 VAL A CA 1
ATOM 749 C C . VAL A 1 97 ? 19.584 -0.333 -32.446 1.00 76.50 97 VAL A C 1
ATOM 751 O O . VAL A 1 97 ? 18.803 -0.465 -31.508 1.00 76.50 97 VAL A O 1
ATOM 754 N N . ALA A 1 98 ? 19.545 0.731 -33.255 1.00 76.06 98 ALA A N 1
ATOM 755 C CA . ALA A 1 98 ? 18.586 1.826 -33.096 1.00 76.06 98 ALA A CA 1
ATOM 756 C C . ALA A 1 98 ? 17.128 1.348 -33.219 1.00 76.06 98 ALA A C 1
ATOM 758 O O . ALA A 1 98 ? 16.281 1.749 -32.424 1.00 76.06 98 ALA A O 1
ATOM 759 N N . GLN A 1 99 ? 16.841 0.456 -34.174 1.00 75.75 99 GLN A N 1
ATOM 760 C CA . GLN A 1 99 ? 15.515 -0.155 -34.326 1.00 75.75 99 GLN A CA 1
ATOM 761 C C . GLN A 1 99 ? 15.147 -1.049 -33.136 1.00 75.75 99 GLN A C 1
ATOM 763 O O . GLN A 1 99 ? 14.006 -1.024 -32.685 1.00 75.75 99 GLN A O 1
ATOM 768 N N . THR A 1 100 ? 16.111 -1.800 -32.601 1.00 72.94 100 THR A N 1
ATOM 769 C CA . THR A 1 100 ? 15.892 -2.679 -31.442 1.00 72.94 100 THR A CA 1
ATOM 770 C C . THR A 1 100 ? 15.635 -1.867 -30.169 1.00 72.94 100 THR A C 1
ATOM 772 O O . THR A 1 100 ? 14.700 -2.174 -29.441 1.00 72.94 100 THR A O 1
ATOM 775 N N . LEU A 1 101 ? 16.409 -0.801 -29.928 1.00 70.12 101 LEU A N 1
ATOM 776 C CA . LEU A 1 101 ? 16.249 0.109 -28.784 1.00 70.12 101 LEU A CA 1
ATOM 777 C C . LEU A 1 101 ? 14.951 0.922 -28.851 1.00 70.12 101 LEU A C 1
ATOM 779 O O . LEU A 1 101 ? 14.281 1.087 -27.837 1.00 70.12 101 LEU A O 1
ATOM 783 N N . GLY A 1 102 ? 14.576 1.407 -30.038 1.00 66.38 102 GLY A N 1
ATOM 784 C CA . GLY A 1 102 ? 13.329 2.152 -30.234 1.00 66.38 102 GLY A CA 1
ATOM 785 C C . GLY A 1 102 ? 12.067 1.283 -30.179 1.00 66.38 102 GLY A C 1
ATOM 786 O O . GLY A 1 102 ? 10.973 1.810 -30.013 1.00 66.38 102 GLY A O 1
ATOM 787 N N . GLY A 1 103 ? 12.211 -0.038 -30.321 1.00 65.25 103 GLY A N 1
ATOM 788 C CA . GLY A 1 103 ? 11.114 -1.006 -30.311 1.00 65.25 103 GLY A CA 1
ATOM 789 C C . GLY A 1 103 ? 10.903 -1.716 -28.97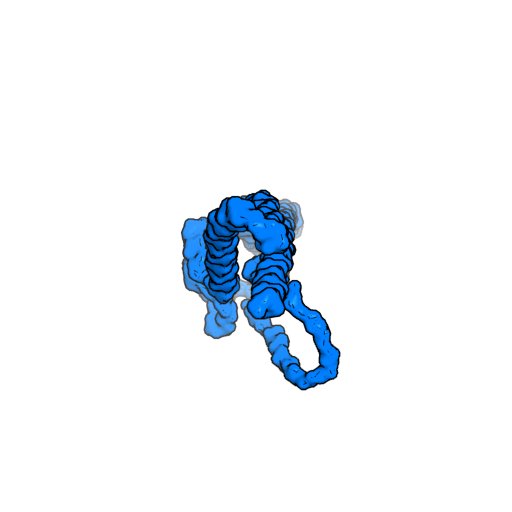6 1.00 65.25 103 GLY A C 1
ATOM 790 O O . GLY A 1 103 ? 10.163 -2.693 -28.943 1.00 65.25 103 GLY A O 1
ATOM 791 N N . ILE A 1 104 ? 11.561 -1.283 -27.898 1.00 65.44 104 ILE A N 1
ATOM 792 C CA . ILE A 1 104 ? 11.468 -1.927 -26.587 1.00 65.44 104 ILE A CA 1
ATOM 793 C C . ILE A 1 104 ? 10.058 -1.704 -25.993 1.00 65.44 104 ILE A C 1
ATOM 795 O O . ILE A 1 104 ? 9.746 -0.593 -25.560 1.00 65.44 104 ILE A O 1
ATOM 799 N N . PRO A 1 105 ? 9.205 -2.745 -25.907 1.00 59.06 105 PRO A N 1
ATOM 800 C CA . PRO A 1 105 ? 7.796 -2.582 -25.538 1.00 59.06 105 PRO A CA 1
ATOM 801 C C . PRO A 1 105 ? 7.596 -2.214 -24.059 1.00 59.06 105 PRO A C 1
ATOM 803 O O . PRO A 1 105 ? 6.602 -1.580 -23.712 1.00 59.06 105 PRO A O 1
ATOM 806 N N . PHE A 1 106 ? 8.545 -2.557 -23.177 1.00 57.47 106 PHE A N 1
ATOM 807 C CA . PHE A 1 106 ? 8.389 -2.334 -21.735 1.00 57.47 106 PHE A CA 1
ATOM 808 C C . PHE A 1 106 ? 8.424 -0.852 -21.333 1.00 57.47 106 PHE A C 1
ATOM 810 O O . PHE A 1 106 ? 7.840 -0.496 -20.314 1.00 57.47 106 PHE A O 1
ATOM 817 N N . LEU A 1 107 ? 9.091 0.015 -22.105 1.00 57.16 107 LEU A N 1
ATOM 818 C CA . LEU A 1 107 ? 9.255 1.432 -21.749 1.00 57.16 107 LEU A CA 1
ATOM 819 C C . LEU A 1 107 ? 7.967 2.236 -21.947 1.00 57.16 107 LEU A C 1
ATOM 821 O O . LEU A 1 107 ? 7.668 3.111 -21.139 1.00 57.16 107 LEU A O 1
ATOM 825 N N . GLY A 1 108 ? 7.174 1.893 -22.966 1.00 57.56 108 GLY A N 1
ATOM 826 C CA . GLY A 1 108 ? 5.902 2.561 -23.248 1.00 57.56 108 GLY A CA 1
ATOM 827 C C . GLY A 1 108 ? 4.773 2.165 -22.292 1.00 57.56 108 GLY A C 1
ATOM 828 O O . GLY A 1 108 ? 3.994 3.022 -21.887 1.00 57.56 108 GLY A O 1
ATOM 829 N N . GLU A 1 109 ? 4.688 0.887 -21.902 1.00 57.09 109 GLU A N 1
ATOM 830 C CA . GLU A 1 109 ? 3.604 0.385 -21.038 1.00 57.09 109 GLU A CA 1
ATOM 831 C C . GLU A 1 109 ? 3.885 0.509 -19.533 1.00 57.09 109 GLU A C 1
ATOM 833 O O . GLU A 1 109 ? 2.947 0.621 -18.748 1.00 57.09 109 GLU A O 1
ATOM 838 N N . ALA A 1 110 ? 5.152 0.500 -19.101 1.00 59.72 110 ALA A N 1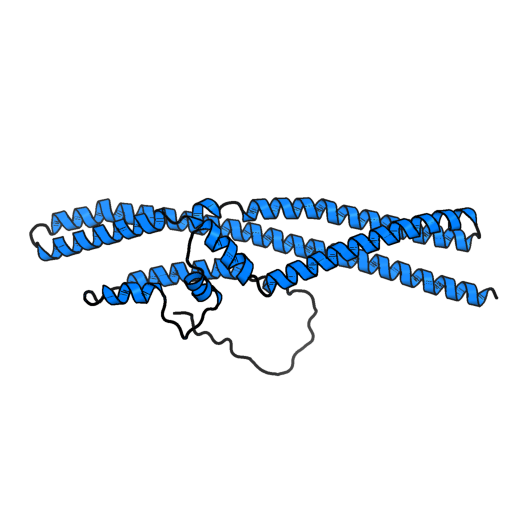
ATOM 839 C CA . ALA A 1 110 ? 5.493 0.664 -17.683 1.00 59.72 110 ALA A CA 1
ATOM 840 C C . ALA A 1 110 ? 5.427 2.130 -17.214 1.00 59.72 110 ALA A C 1
ATOM 842 O O . ALA A 1 110 ? 5.456 2.402 -16.010 1.00 59.72 110 ALA A O 1
ATOM 843 N N . HIS A 1 111 ? 5.349 3.084 -18.145 1.00 59.91 111 HIS A N 1
ATOM 844 C CA . HIS A 1 111 ? 5.321 4.506 -17.836 1.00 59.91 111 HIS A CA 1
ATOM 845 C C . HIS A 1 111 ? 3.986 4.904 -17.188 1.00 59.91 111 HIS A C 1
ATOM 847 O O . HIS A 1 111 ? 2.921 4.792 -17.791 1.00 59.91 111 HIS A O 1
ATOM 853 N N . GLY A 1 112 ? 4.033 5.396 -15.948 1.00 64.56 112 GLY A N 1
ATOM 854 C CA . GLY A 1 112 ? 2.855 5.883 -15.225 1.00 64.56 112 GLY A CA 1
ATOM 855 C C . GLY A 1 112 ? 2.058 4.829 -14.444 1.00 64.56 112 GLY A C 1
ATOM 856 O O . GLY A 1 112 ? 1.238 5.204 -13.610 1.00 64.56 112 GLY A O 1
ATOM 857 N N . GLU A 1 113 ? 2.310 3.531 -14.621 1.00 74.44 113 GLU A N 1
ATOM 858 C CA . GLU A 1 113 ? 1.688 2.486 -13.787 1.00 74.44 113 GLU A CA 1
ATOM 859 C C . GLU A 1 113 ? 2.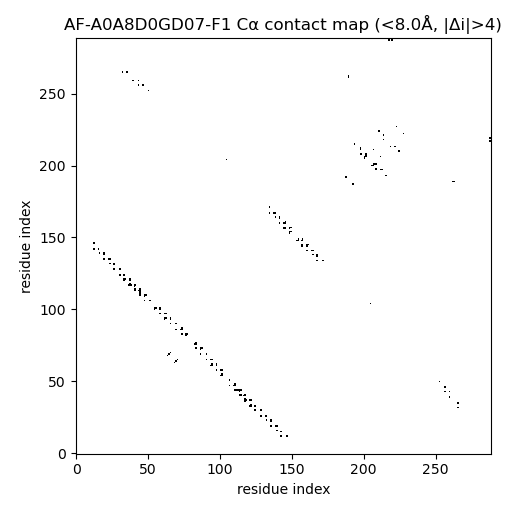067 2.624 -12.293 1.00 74.44 113 GLU A C 1
ATOM 861 O O . GLU A 1 113 ? 1.161 2.654 -11.451 1.00 74.44 113 GLU A O 1
ATOM 866 N N . PRO A 1 114 ? 3.351 2.835 -11.920 1.00 81.19 114 PRO A N 1
ATOM 867 C CA . PRO A 1 114 ? 3.724 3.003 -10.515 1.00 81.19 114 PRO A CA 1
ATOM 868 C C . PRO A 1 114 ? 3.132 4.266 -9.880 1.00 81.19 114 PRO A C 1
ATOM 870 O O . PRO A 1 114 ? 2.745 4.247 -8.714 1.00 81.19 114 PRO A O 1
ATOM 873 N N . SER A 1 115 ? 3.021 5.368 -10.630 1.00 84.94 115 SER A N 1
ATOM 874 C CA . SER A 1 115 ? 2.472 6.626 -10.106 1.00 84.94 115 SER A CA 1
ATOM 875 C C . SER A 1 115 ? 0.954 6.571 -9.920 1.00 84.94 115 SER A C 1
ATOM 877 O O . SER A 1 115 ? 0.439 7.126 -8.947 1.00 84.94 115 SER A O 1
ATOM 879 N N . ARG A 1 116 ? 0.227 5.855 -10.789 1.00 87.25 116 ARG A N 1
ATOM 880 C CA . ARG A 1 116 ? -1.209 5.588 -10.601 1.00 87.25 116 ARG A CA 1
ATOM 881 C C . ARG A 1 116 ? -1.459 4.715 -9.377 1.00 87.25 116 ARG A C 1
ATOM 883 O O . ARG A 1 116 ? -2.340 5.042 -8.582 1.00 87.25 116 ARG A O 1
ATOM 890 N N . LEU A 1 117 ? -0.661 3.661 -9.198 1.00 87.69 117 LEU A N 1
ATOM 891 C CA . LEU A 1 117 ? -0.731 2.802 -8.018 1.00 87.69 117 LEU A CA 1
ATOM 892 C C . LEU A 1 117 ? -0.409 3.581 -6.733 1.00 87.69 117 LEU A C 1
ATOM 894 O O . LEU A 1 117 ? -1.140 3.467 -5.753 1.00 87.69 117 LEU A O 1
ATOM 898 N N . ALA A 1 118 ? 0.623 4.431 -6.755 1.00 88.38 118 ALA A N 1
ATOM 899 C CA . ALA A 1 118 ? 0.976 5.311 -5.640 1.00 88.38 118 ALA A CA 1
ATOM 900 C C . ALA A 1 118 ? -0.186 6.244 -5.254 1.00 88.38 118 ALA A C 1
ATOM 902 O O . ALA A 1 118 ? -0.519 6.371 -4.077 1.00 88.38 118 ALA A O 1
ATOM 903 N N . GLY A 1 119 ? -0.848 6.855 -6.242 1.00 91.25 119 GLY A N 1
ATOM 904 C CA . GLY A 1 119 ? -2.012 7.711 -6.003 1.00 91.25 119 GLY A CA 1
ATOM 905 C C . GLY A 1 119 ? -3.197 6.957 -5.391 1.00 91.25 119 GLY A C 1
ATOM 906 O O . GLY A 1 119 ? -3.831 7.460 -4.466 1.00 91.25 119 GLY A O 1
ATOM 907 N N . GLN A 1 120 ? -3.478 5.739 -5.866 1.00 91.94 120 GLN A N 1
ATOM 908 C CA . GLN A 1 120 ? -4.542 4.898 -5.308 1.00 91.94 120 GLN A CA 1
ATOM 909 C C . GLN A 1 120 ? -4.240 4.445 -3.875 1.00 91.94 120 GLN A C 1
ATOM 911 O O . GLN A 1 120 ? -5.127 4.510 -3.026 1.00 91.94 120 GLN A O 1
ATOM 916 N N . LEU A 1 121 ? -3.002 4.025 -3.600 1.00 91.00 121 LEU A N 1
ATOM 917 C CA . LEU A 1 121 ? -2.558 3.627 -2.262 1.00 91.00 121 LEU A CA 1
ATOM 918 C C . LEU A 1 121 ? -2.651 4.789 -1.272 1.00 91.00 121 LEU A C 1
ATOM 920 O O . LEU A 1 121 ? -3.229 4.616 -0.206 1.00 91.00 121 LEU A O 1
ATOM 924 N N . SER A 1 122 ? -2.158 5.974 -1.645 1.00 92.44 122 SER A N 1
ATOM 925 C CA . SER A 1 122 ? -2.242 7.169 -0.796 1.00 92.44 122 SER A CA 1
ATOM 926 C C . SER A 1 122 ? -3.689 7.545 -0.487 1.00 92.44 122 SER A C 1
ATOM 928 O O . SER A 1 122 ? -4.017 7.814 0.662 1.00 92.44 122 SER A O 1
ATOM 930 N N . PHE A 1 123 ? -4.568 7.527 -1.495 1.00 93.19 123 PHE A N 1
ATOM 931 C CA . PHE A 1 123 ? -5.983 7.823 -1.290 1.00 93.19 123 PHE A CA 1
ATOM 932 C C . PHE A 1 123 ? -6.629 6.815 -0.338 1.00 93.19 123 PHE A C 1
ATOM 934 O O . PHE A 1 123 ? -7.302 7.214 0.602 1.00 93.19 123 PHE A O 1
ATOM 941 N N . LEU A 1 124 ? -6.427 5.511 -0.547 1.00 92.94 124 LEU A N 1
ATOM 942 C CA . LEU A 1 124 ? -6.984 4.483 0.338 1.00 92.94 124 LEU A CA 1
ATOM 943 C C . LEU A 1 124 ? -6.453 4.607 1.772 1.00 92.94 124 LEU A C 1
ATOM 945 O O . LEU A 1 124 ? -7.227 4.440 2.717 1.00 92.94 124 LEU A O 1
ATOM 949 N N . GLU A 1 125 ? -5.171 4.935 1.928 1.00 93.81 125 GLU A N 1
ATOM 950 C CA . GLU A 1 125 ? -4.538 5.116 3.232 1.00 93.81 125 GLU A CA 1
ATOM 951 C C . GLU A 1 125 ? -5.134 6.288 4.011 1.00 93.81 125 GLU A C 1
ATOM 953 O O . GLU A 1 125 ? -5.426 6.124 5.192 1.00 93.81 125 GLU A O 1
ATOM 958 N N . ASP A 1 126 ? -5.425 7.420 3.363 1.00 93.00 126 ASP A N 1
ATOM 959 C CA . ASP A 1 126 ? -6.050 8.575 4.024 1.00 93.00 126 ASP A CA 1
ATOM 960 C C . ASP A 1 126 ? -7.392 8.199 4.683 1.00 93.00 126 ASP A C 1
ATOM 962 O O . ASP A 1 126 ? -7.675 8.569 5.829 1.00 93.00 126 ASP A O 1
ATOM 966 N N . TYR A 1 127 ? -8.222 7.416 3.982 1.00 93.88 127 TYR A N 1
ATOM 967 C CA . TYR A 1 127 ? -9.501 6.939 4.520 1.00 93.88 127 TYR A CA 1
ATOM 968 C C . TYR A 1 127 ? -9.311 5.880 5.604 1.00 93.88 127 TYR A C 1
ATOM 970 O O . TYR A 1 127 ? -9.988 5.943 6.634 1.00 93.88 127 TYR A O 1
ATOM 978 N N . ARG A 1 128 ? -8.412 4.913 5.384 1.00 93.69 128 ARG A N 1
ATOM 979 C CA . ARG A 1 128 ? -8.103 3.844 6.344 1.00 93.69 128 ARG A CA 1
ATOM 980 C C . ARG A 1 128 ? -7.611 4.445 7.658 1.00 93.69 128 ARG A C 1
ATOM 982 O O . ARG A 1 128 ? -8.186 4.176 8.712 1.00 93.69 128 ARG A O 1
ATOM 989 N N . TRP A 1 129 ? -6.615 5.322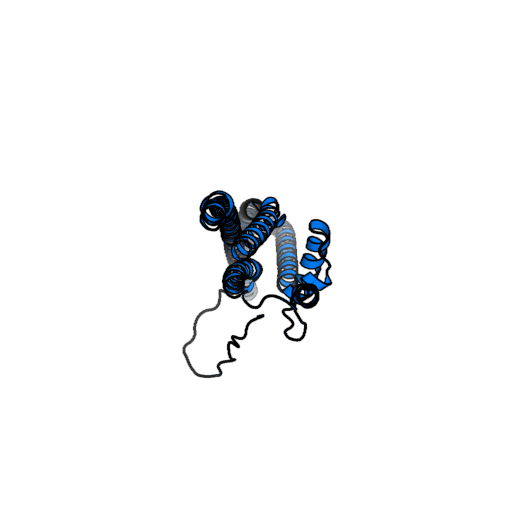 7.583 1.00 94.75 129 TRP A N 1
ATOM 990 C CA . TRP A 1 129 ? -6.019 5.999 8.725 1.00 94.75 129 TRP A CA 1
ATOM 991 C C . TRP A 1 129 ? -7.067 6.777 9.524 1.00 94.75 129 TRP A C 1
ATOM 993 O O . TRP A 1 129 ? -7.188 6.579 10.736 1.00 94.75 129 TRP A O 1
ATOM 1003 N N . LEU A 1 130 ? -7.888 7.600 8.859 1.00 94.81 130 LEU A N 1
ATOM 1004 C CA . LEU A 1 130 ? -8.932 8.380 9.528 1.00 94.81 130 LEU A CA 1
ATOM 1005 C C . LEU A 1 130 ? -10.000 7.483 10.176 1.00 94.81 130 LEU A C 1
ATOM 1007 O O . LEU A 1 130 ? -10.439 7.760 11.296 1.00 94.81 130 LEU A O 1
ATOM 1011 N N . ALA A 1 131 ? -10.406 6.403 9.502 1.00 93.81 131 ALA A N 1
ATOM 1012 C CA . ALA A 1 131 ? -11.381 5.450 10.026 1.00 93.81 131 ALA A CA 1
ATOM 1013 C C . ALA A 1 131 ? -10.876 4.762 11.305 1.00 93.81 131 ALA A C 1
ATOM 1015 O O . ALA A 1 131 ? -11.621 4.673 12.284 1.00 93.81 131 ALA A O 1
ATOM 1016 N N . TYR A 1 132 ? -9.605 4.350 11.338 1.00 94.00 132 TYR A N 1
ATOM 1017 C CA . TYR A 1 132 ? -8.970 3.773 12.526 1.00 94.00 132 TYR A CA 1
ATOM 1018 C C . TYR A 1 132 ? -8.893 4.765 13.685 1.00 94.00 132 TYR A C 1
ATOM 1020 O O . TYR A 1 132 ? -9.232 4.416 14.816 1.00 94.00 132 TYR A O 1
ATOM 1028 N N . ILE A 1 133 ? -8.500 6.014 13.417 1.00 94.44 133 ILE A N 1
ATOM 1029 C CA . ILE A 1 133 ? -8.480 7.068 14.439 1.00 94.44 133 ILE A CA 1
ATOM 1030 C C . ILE A 1 133 ? -9.881 7.271 15.023 1.00 94.44 133 ILE A C 1
ATOM 1032 O O . ILE A 1 133 ? -10.037 7.319 16.243 1.00 94.44 133 ILE A O 1
ATOM 1036 N N . LEU A 1 134 ? -10.913 7.344 14.178 1.00 95.38 134 LEU A N 1
ATOM 1037 C CA . LEU A 1 134 ? -12.289 7.531 14.634 1.00 95.38 134 LEU A CA 1
ATOM 1038 C C . LEU A 1 134 ? -12.785 6.350 15.484 1.00 95.38 134 LEU A C 1
ATOM 1040 O O . LEU A 1 134 ? -13.418 6.562 16.519 1.00 95.38 134 LEU A O 1
ATOM 1044 N N . LEU A 1 135 ? -12.465 5.121 15.078 1.00 94.31 135 LEU A N 1
ATOM 1045 C CA . LEU A 1 135 ? -12.802 3.898 15.807 1.00 94.31 135 LEU A CA 1
ATOM 1046 C C . LEU A 1 135 ? -12.108 3.842 17.181 1.00 94.31 135 LEU A C 1
ATOM 1048 O O . LEU A 1 135 ? -12.770 3.606 18.191 1.00 94.31 135 LEU A O 1
ATOM 1052 N N . LEU A 1 136 ? -10.815 4.166 17.255 1.00 92.81 136 LEU A N 1
ATOM 1053 C CA . LEU A 1 136 ? -10.061 4.208 18.516 1.00 92.81 136 LEU A CA 1
ATOM 1054 C C . LEU A 1 136 ? -10.539 5.324 19.458 1.00 92.81 136 LEU A C 1
ATOM 1056 O O . LEU A 1 136 ? -10.578 5.146 20.679 1.00 92.81 136 LEU A O 1
ATOM 1060 N N . LEU A 1 137 ? -10.930 6.479 18.912 1.00 94.44 137 LEU A N 1
ATOM 1061 C CA . LEU A 1 137 ? -11.541 7.555 19.694 1.00 94.44 137 LEU A CA 1
ATOM 1062 C C . LEU A 1 137 ? -12.899 7.132 20.262 1.00 94.44 137 LEU A C 1
ATOM 1064 O O . LEU A 1 137 ? -13.199 7.430 21.421 1.00 94.44 137 LEU A O 1
ATOM 1068 N N . LEU A 1 138 ? -13.706 6.413 19.479 1.00 94.69 138 LEU A N 1
ATOM 1069 C CA . LEU A 1 138 ? -14.970 5.857 19.948 1.00 94.69 138 LEU A CA 1
ATOM 1070 C C . LEU A 1 138 ? -14.742 4.847 21.085 1.00 94.69 138 LEU A C 1
ATOM 1072 O O . LEU A 1 138 ? -15.413 4.941 22.115 1.00 94.69 138 LEU A O 1
ATOM 1076 N N . ASP A 1 139 ? -13.750 3.961 20.956 1.00 92.88 139 ASP A N 1
ATOM 1077 C CA . ASP A 1 139 ? -13.341 3.026 22.013 1.00 92.88 139 ASP A CA 1
ATOM 1078 C C . ASP A 1 139 ? -12.919 3.748 23.301 1.00 92.88 139 ASP A C 1
ATOM 1080 O O . ASP A 1 139 ? -13.344 3.376 24.402 1.00 92.88 139 ASP A O 1
ATOM 1084 N N . LEU A 1 140 ? -12.141 4.829 23.187 1.00 92.38 140 LEU A N 1
ATOM 1085 C CA . LEU A 1 140 ? -11.730 5.653 24.325 1.00 92.38 140 LEU A CA 1
ATOM 1086 C C . LEU A 1 140 ? -12.932 6.286 25.039 1.00 92.38 140 LEU A C 1
ATOM 1088 O O . LEU A 1 140 ? -13.017 6.250 26.271 1.00 92.38 140 LEU A O 1
ATOM 1092 N N . ILE A 1 141 ? -13.874 6.842 24.275 1.00 94.06 141 ILE A N 1
ATOM 1093 C CA . ILE A 1 141 ? -15.095 7.460 24.803 1.00 94.06 141 ILE A CA 1
ATOM 1094 C C . ILE A 1 141 ? -15.955 6.415 25.524 1.00 94.06 141 ILE A C 1
ATOM 1096 O O . ILE A 1 141 ? -16.403 6.648 26.650 1.00 94.06 141 ILE A O 1
ATOM 1100 N N . ILE A 1 142 ? -16.148 5.242 24.918 1.00 93.75 142 ILE A N 1
ATOM 1101 C CA . ILE A 1 142 ? -16.907 4.134 25.507 1.00 93.75 142 ILE A CA 1
ATOM 1102 C C . ILE A 1 142 ? -16.239 3.647 26.798 1.00 93.75 142 ILE A C 1
ATOM 1104 O O . ILE A 1 142 ? -16.923 3.453 27.810 1.00 93.75 142 ILE A O 1
ATOM 1108 N N . CYS A 1 143 ? -14.912 3.501 26.810 1.00 91.62 143 CYS A N 1
ATOM 1109 C CA . CYS A 1 143 ? -14.161 3.142 28.012 1.00 91.62 143 CYS A CA 1
ATOM 1110 C C . CYS A 1 143 ? -14.359 4.180 29.121 1.00 91.62 143 CYS A C 1
ATOM 1112 O O . CYS A 1 143 ? -14.676 3.818 30.257 1.00 91.62 143 CYS A O 1
ATOM 1114 N N . LEU A 1 144 ? -14.250 5.470 28.795 1.00 91.88 144 LEU A N 1
ATOM 1115 C CA . LEU A 1 144 ? -14.467 6.562 29.738 1.00 91.88 144 LEU A CA 1
ATOM 1116 C C . LEU A 1 144 ? -15.883 6.507 30.334 1.00 91.88 144 LEU A C 1
ATOM 1118 O O . LEU A 1 144 ? -16.031 6.446 31.555 1.00 91.88 144 LEU A O 1
ATOM 1122 N N . PHE A 1 145 ? -16.929 6.456 29.506 1.00 93.06 145 PHE A N 1
ATOM 1123 C CA . PHE A 1 145 ? -18.311 6.405 29.993 1.00 93.06 145 PHE A CA 1
ATOM 1124 C C . PHE A 1 145 ? -18.628 5.135 30.782 1.00 93.06 145 PHE A C 1
ATOM 1126 O O . PHE A 1 145 ? -19.378 5.198 31.758 1.00 93.06 145 PHE A O 1
ATOM 1133 N N . THR A 1 146 ? -18.025 4.003 30.425 1.00 90.31 146 THR A N 1
ATOM 1134 C CA . THR A 1 146 ? -18.146 2.762 31.198 1.00 90.31 146 THR A CA 1
ATOM 1135 C C . THR A 1 146 ? -17.532 2.934 32.587 1.00 90.31 146 THR A C 1
ATOM 1137 O O . THR A 1 146 ? -18.157 2.571 33.588 1.00 90.31 146 THR A O 1
ATOM 1140 N N . LEU A 1 147 ? -16.354 3.562 32.685 1.00 88.00 147 LEU A N 1
ATOM 1141 C CA . LEU A 1 147 ? -15.724 3.864 33.970 1.00 88.00 147 LEU A CA 1
ATOM 1142 C C . LEU A 1 147 ? -16.558 4.862 34.796 1.00 88.00 147 LEU A C 1
ATOM 1144 O O . LEU A 1 147 ? -16.761 4.645 35.992 1.00 88.00 147 LEU A O 1
ATOM 1148 N N . LEU A 1 148 ? -17.099 5.918 34.178 1.00 90.56 148 LEU A N 1
ATOM 1149 C CA . LEU A 1 148 ? -17.997 6.863 34.856 1.00 90.56 148 LEU A CA 1
ATOM 1150 C C . LEU A 1 148 ? -19.285 6.189 35.345 1.00 90.56 148 LEU A C 1
ATOM 1152 O O . LEU A 1 148 ? -19.696 6.414 36.485 1.00 90.56 148 LEU A O 1
ATOM 1156 N N . GLY A 1 149 ? -19.909 5.348 34.519 1.00 89.50 149 GLY A N 1
ATOM 1157 C CA . GLY A 1 149 ? -21.129 4.621 34.871 1.00 89.50 149 GLY A CA 1
ATOM 1158 C C . GLY A 1 149 ? -20.916 3.680 36.048 1.00 89.50 149 GLY A C 1
ATOM 1159 O O . GLY A 1 149 ? -21.736 3.638 36.965 1.00 89.50 149 GLY A O 1
ATOM 1160 N N . LEU A 1 150 ? -19.772 3.000 36.081 1.00 86.94 150 LEU A N 1
ATOM 1161 C CA . LEU A 1 150 ? -19.383 2.145 37.196 1.00 86.94 150 LEU A CA 1
ATOM 1162 C C . LEU A 1 150 ? -19.024 2.956 38.456 1.00 86.94 150 LEU A C 1
ATOM 1164 O O . LEU A 1 150 ? -19.406 2.562 39.557 1.00 86.94 150 LEU A O 1
ATOM 1168 N N . ALA A 1 151 ? -18.364 4.112 38.318 1.00 87.94 151 ALA A N 1
ATOM 1169 C CA . ALA A 1 151 ? -18.022 4.989 39.443 1.00 87.94 151 ALA A CA 1
ATOM 1170 C C . ALA A 1 151 ? -19.256 5.646 40.087 1.00 87.94 151 ALA A C 1
ATOM 1172 O O . ALA A 1 151 ? -19.328 5.761 41.311 1.00 87.94 151 ALA A O 1
ATOM 1173 N N . LYS A 1 152 ? -20.232 6.063 39.273 1.00 92.50 152 LYS A N 1
ATOM 1174 C CA . LYS A 1 152 ? -21.490 6.690 39.715 1.00 92.50 152 LYS A CA 1
ATOM 1175 C C . LYS A 1 152 ? -22.628 5.687 39.943 1.00 92.50 152 LYS A C 1
ATOM 1177 O O . LYS A 1 152 ? -23.718 6.100 40.321 1.00 92.50 152 LYS A O 1
ATOM 1182 N N . GLN A 1 153 ? -22.388 4.390 39.727 1.00 90.06 153 GLN A N 1
ATOM 1183 C CA . GLN A 1 153 ? -23.382 3.308 39.808 1.00 90.06 153 GLN A CA 1
ATOM 1184 C C . GLN A 1 153 ? -24.636 3.525 38.932 1.00 90.06 153 GLN A C 1
ATOM 1186 O O . GLN A 1 153 ? -25.732 3.063 39.258 1.00 90.06 153 GLN A O 1
ATOM 1191 N N . ILE A 1 154 ? -24.488 4.206 37.791 1.00 94.44 154 ILE A N 1
ATOM 1192 C CA . ILE A 1 154 ? -25.589 4.482 36.858 1.00 94.44 154 ILE A CA 1
ATOM 1193 C C . ILE A 1 154 ? -25.787 3.259 35.958 1.00 94.44 154 ILE A C 1
ATOM 1195 O O . ILE A 1 154 ? -25.111 3.093 34.944 1.00 94.44 154 ILE A O 1
ATOM 1199 N N . LYS A 1 155 ? -26.736 2.394 36.335 1.00 92.38 155 LYS A N 1
ATOM 1200 C CA . LYS A 1 155 ? -26.967 1.086 35.691 1.00 92.38 155 LYS A CA 1
ATOM 1201 C C . LYS A 1 155 ? -27.264 1.188 34.191 1.00 92.38 155 LYS A C 1
ATOM 1203 O O . LYS A 1 155 ? -26.664 0.461 33.409 1.00 92.38 155 LYS A O 1
ATOM 1208 N N . TRP A 1 156 ? -28.141 2.110 33.790 1.00 94.56 156 TRP A N 1
ATOM 1209 C CA . TRP A 1 156 ? -28.525 2.294 32.383 1.00 94.56 156 TRP A CA 1
ATOM 1210 C C . TRP A 1 156 ? -27.354 2.720 31.497 1.00 94.56 156 TRP A C 1
ATOM 1212 O O . TRP A 1 156 ? -27.195 2.184 30.405 1.00 94.56 156 TRP A O 1
ATOM 1222 N N . LEU A 1 157 ? -26.502 3.623 31.992 1.00 92.50 157 LEU A N 1
ATOM 1223 C CA . LEU A 1 157 ? -25.309 4.066 31.272 1.00 92.50 157 LEU A CA 1
ATOM 1224 C C . LEU A 1 157 ? -24.362 2.889 31.013 1.00 92.50 157 LEU A C 1
ATOM 1226 O O . LEU A 1 157 ? -23.887 2.729 29.897 1.00 92.50 157 LEU A O 1
ATOM 1230 N N . VAL A 1 158 ? -24.134 2.034 32.018 1.00 91.50 158 VAL A N 1
ATOM 1231 C CA . VAL A 1 158 ? -23.276 0.849 31.863 1.00 91.50 158 VAL A CA 1
ATOM 1232 C C . VAL A 1 158 ? -23.866 -0.126 30.845 1.00 91.50 158 VAL A C 1
ATOM 1234 O O . VAL A 1 158 ? -23.138 -0.568 29.967 1.00 91.50 158 VAL A O 1
ATOM 1237 N N . ILE A 1 159 ? -25.171 -0.419 30.905 1.00 93.25 159 ILE A N 1
ATOM 1238 C CA . ILE A 1 159 ? -25.822 -1.346 29.960 1.00 93.25 159 ILE A CA 1
ATOM 1239 C C . ILE A 1 159 ? -25.669 -0.846 28.517 1.00 93.25 159 ILE A C 1
ATOM 1241 O O . ILE A 1 159 ? -25.174 -1.583 27.665 1.00 93.25 159 ILE A O 1
ATOM 1245 N N . VAL A 1 160 ? -26.023 0.415 28.245 1.00 94.75 160 VAL A N 1
ATOM 1246 C CA . VAL A 1 160 ? -25.925 0.996 26.894 1.00 94.75 160 VAL A CA 1
ATOM 1247 C C . VAL A 1 160 ? -24.481 0.990 26.396 1.00 94.75 160 VAL A C 1
ATOM 1249 O O . VAL A 1 160 ? -24.221 0.544 25.280 1.00 94.75 160 VAL A O 1
ATOM 1252 N N . MET A 1 161 ? -23.532 1.419 27.233 1.00 93.75 161 MET A N 1
ATOM 1253 C CA . MET A 1 161 ? -22.121 1.451 26.851 1.00 93.75 161 MET A CA 1
ATOM 1254 C C . MET A 1 161 ? -21.569 0.050 26.600 1.00 93.75 161 MET A C 1
ATOM 1256 O O . MET A 1 161 ? -20.845 -0.113 25.633 1.00 93.75 161 MET A O 1
ATOM 1260 N N . THR A 1 162 ? -21.964 -0.972 27.370 1.00 90.75 162 THR A N 1
ATOM 1261 C CA . THR A 1 162 ? -21.510 -2.356 27.133 1.00 90.75 162 THR A CA 1
ATOM 1262 C C . THR A 1 162 ? -22.010 -2.945 25.815 1.00 90.75 162 THR A C 1
ATOM 1264 O O . THR A 1 162 ? -21.261 -3.664 25.157 1.00 90.75 162 THR A O 1
ATOM 1267 N N . VAL A 1 163 ? -23.240 -2.621 25.394 1.00 95.19 163 VAL A N 1
ATOM 1268 C CA . VAL A 1 163 ? -23.757 -3.033 24.078 1.00 95.19 163 VAL A CA 1
ATOM 1269 C C . VAL A 1 163 ? -22.955 -2.358 22.966 1.00 95.19 163 VAL A C 1
ATOM 1271 O O . VAL A 1 163 ? -22.522 -3.026 22.031 1.00 95.19 163 VAL A O 1
ATOM 1274 N N . MET A 1 164 ? -22.688 -1.056 23.100 1.00 93.88 164 MET A N 1
ATOM 1275 C CA . MET A 1 164 ? -21.847 -0.328 22.146 1.00 93.88 164 MET A CA 1
ATOM 1276 C C . MET A 1 164 ? -20.406 -0.852 22.136 1.00 93.88 164 MET A C 1
ATOM 1278 O O . MET A 1 164 ? -19.855 -1.048 21.060 1.00 93.88 164 MET A O 1
ATOM 1282 N N . SER A 1 165 ? -19.819 -1.168 23.298 1.00 92.38 165 SER A N 1
ATOM 1283 C CA . SER A 1 165 ? -18.485 -1.778 23.390 1.00 92.38 165 SER A CA 1
ATOM 1284 C C . SER A 1 165 ? -18.414 -3.086 22.618 1.00 92.38 165 SER A C 1
ATOM 1286 O O . SER A 1 165 ? -17.425 -3.334 21.947 1.00 92.38 165 SER A O 1
ATOM 1288 N N . PHE A 1 166 ? -19.444 -3.932 22.709 1.00 92.88 166 PHE A N 1
ATOM 1289 C CA . PHE A 1 166 ? -19.464 -5.197 21.982 1.00 92.88 166 PHE A CA 1
ATOM 1290 C C . PHE A 1 166 ? -19.477 -4.974 20.464 1.00 92.88 166 PHE A C 1
ATOM 1292 O O . PHE A 1 166 ? -18.730 -5.634 19.749 1.00 92.88 166 PHE A O 1
ATOM 1299 N N . LEU A 1 167 ? -20.273 -4.014 19.979 1.00 94.38 167 LEU A N 1
ATOM 1300 C CA . LEU A 1 167 ? -20.309 -3.663 18.557 1.00 94.38 167 LEU A CA 1
ATOM 1301 C C . LEU A 1 167 ? -18.962 -3.124 18.069 1.00 94.38 167 LEU A C 1
ATOM 1303 O O . LEU A 1 167 ? -18.454 -3.602 17.057 1.00 94.38 167 LEU A O 1
ATOM 1307 N N . VAL A 1 168 ? -18.366 -2.172 18.793 1.00 92.94 168 VAL A N 1
ATOM 1308 C CA . VAL A 1 168 ? -17.068 -1.607 18.399 1.00 92.94 168 VAL A CA 1
ATOM 1309 C C . VAL A 1 168 ? -15.972 -2.661 18.490 1.00 92.94 168 VAL A C 1
ATOM 1311 O O . VAL A 1 168 ? -15.191 -2.774 17.560 1.00 92.94 168 VAL A O 1
ATOM 1314 N N . LEU A 1 169 ? -15.985 -3.535 19.501 1.00 90.50 169 LEU A N 1
ATOM 1315 C CA . LEU A 1 169 ? -15.042 -4.649 19.600 1.00 90.50 169 LEU A CA 1
ATOM 1316 C C . LEU A 1 169 ? -15.092 -5.562 18.367 1.00 90.50 169 LEU A C 1
ATOM 1318 O O . LEU A 1 169 ? -14.041 -5.947 17.865 1.00 90.50 169 LEU A O 1
ATOM 1322 N N . VAL A 1 170 ? -16.285 -5.896 17.863 1.00 94.12 170 VAL A N 1
ATOM 1323 C CA . VAL A 1 170 ? -16.431 -6.696 16.632 1.00 94.12 170 VAL A CA 1
ATOM 1324 C C . VAL A 1 170 ? -15.818 -5.971 15.432 1.00 94.12 170 VAL A C 1
ATOM 1326 O O . VAL A 1 170 ? -15.113 -6.600 14.643 1.00 94.12 170 VAL A O 1
ATOM 1329 N N . LEU A 1 171 ? -16.032 -4.657 15.315 1.00 93.00 171 LEU A N 1
ATOM 1330 C CA . LEU A 1 171 ? -15.421 -3.846 14.259 1.00 93.00 171 LEU A CA 1
ATOM 1331 C C . LEU A 1 171 ? -13.893 -3.801 14.399 1.00 93.00 171 LEU A C 1
ATOM 1333 O O . LEU A 1 171 ? -13.198 -4.056 13.420 1.00 93.00 171 LEU A O 1
ATOM 1337 N N . SER A 1 172 ? -13.363 -3.570 15.603 1.00 91.62 172 SER A N 1
ATOM 1338 C CA . SER A 1 172 ? -11.922 -3.541 15.884 1.00 91.62 172 SER A CA 1
ATOM 1339 C C . SER A 1 172 ? -11.256 -4.882 15.559 1.00 91.62 172 SER A C 1
ATOM 1341 O O . SER A 1 172 ? -10.199 -4.910 14.932 1.00 91.62 172 SER A O 1
ATOM 1343 N N . TRP A 1 173 ? -11.891 -6.002 15.923 1.00 93.19 173 TRP A N 1
ATOM 1344 C CA . TRP A 1 173 ? -11.416 -7.348 15.584 1.00 93.19 173 TRP A CA 1
ATOM 1345 C C . TRP A 1 173 ? -11.444 -7.619 14.082 1.00 93.19 173 TRP A C 1
ATOM 1347 O O . TRP A 1 173 ? -10.480 -8.164 13.549 1.00 93.19 173 TRP A O 1
ATOM 1357 N N . GLY A 1 174 ? -12.523 -7.233 13.396 1.00 93.12 174 GLY A N 1
ATOM 1358 C CA . GLY A 1 174 ? -12.621 -7.372 11.943 1.00 93.12 174 GLY A CA 1
ATOM 1359 C C . GLY A 1 174 ? -11.540 -6.568 11.224 1.00 93.12 174 GLY A C 1
ATOM 1360 O O . GLY A 1 174 ? -10.861 -7.091 10.344 1.00 93.12 174 GLY A O 1
ATOM 1361 N N . SER A 1 175 ? -11.323 -5.331 11.668 1.00 89.62 175 SER A N 1
ATOM 1362 C CA . SER A 1 175 ? -10.295 -4.443 11.134 1.00 89.62 175 SER A CA 1
ATOM 1363 C C . SER A 1 175 ? -8.895 -5.026 11.352 1.00 89.62 175 SER A C 1
ATOM 1365 O O . SER A 1 175 ? -8.131 -5.187 10.406 1.00 89.62 175 SER A O 1
ATOM 1367 N N . MET A 1 176 ? -8.576 -5.450 12.579 1.00 87.12 176 MET A N 1
ATOM 1368 C CA . MET A 1 176 ? -7.298 -6.103 12.886 1.00 87.12 176 MET A CA 1
ATOM 1369 C C . MET A 1 176 ? -7.092 -7.394 12.074 1.00 87.12 176 MET A C 1
ATOM 1371 O O . MET A 1 176 ? -5.986 -7.663 11.607 1.00 87.12 176 MET A O 1
ATOM 1375 N N . GLY A 1 177 ? -8.147 -8.187 11.871 1.00 91.94 177 GLY A N 1
ATOM 1376 C CA . GLY A 1 177 ? -8.103 -9.392 11.041 1.00 91.94 177 GLY A CA 1
ATOM 1377 C C . GLY A 1 177 ? -7.787 -9.090 9.575 1.00 91.94 177 GLY A C 1
ATOM 1378 O O . GLY A 1 177 ? -6.978 -9.781 8.963 1.00 91.94 177 GLY A O 1
ATOM 1379 N N . MET A 1 178 ? -8.375 -8.029 9.022 1.00 90.50 178 MET A N 1
ATOM 1380 C CA . MET A 1 178 ? -8.107 -7.609 7.648 1.00 90.50 178 MET A CA 1
ATOM 1381 C C . MET A 1 178 ? -6.664 -7.121 7.466 1.00 90.50 178 MET A C 1
ATOM 1383 O O . MET A 1 178 ? -6.001 -7.548 6.524 1.00 90.50 178 MET A O 1
ATOM 1387 N N . GLU A 1 179 ? -6.150 -6.296 8.382 1.00 86.50 179 GLU A N 1
ATOM 1388 C CA . GLU A 1 179 ? -4.767 -5.792 8.313 1.00 86.50 179 GLU A CA 1
ATOM 1389 C C . GLU A 1 179 ? -3.742 -6.914 8.464 1.00 86.50 179 GLU A C 1
ATOM 1391 O O . GLU A 1 179 ? -2.750 -6.962 7.745 1.00 86.50 179 GLU A O 1
ATOM 1396 N N . THR A 1 180 ? -3.983 -7.855 9.381 1.00 89.00 180 THR A N 1
ATOM 1397 C CA . THR A 1 180 ? -3.085 -9.005 9.561 1.00 89.00 180 THR A CA 1
ATOM 1398 C C . THR A 1 180 ? -3.086 -9.915 8.338 1.00 89.00 180 THR A C 1
ATOM 1400 O O . THR A 1 180 ? -2.018 -10.351 7.913 1.00 89.00 180 THR A O 1
ATOM 1403 N N . ALA A 1 181 ? -4.246 -10.153 7.721 1.00 93.31 181 ALA A N 1
ATOM 1404 C CA . ALA A 1 181 ? -4.330 -10.899 6.469 1.00 93.31 181 ALA A CA 1
ATOM 1405 C C . ALA A 1 181 ? -3.590 -10.186 5.325 1.00 93.31 181 ALA A C 1
ATOM 1407 O O . ALA A 1 181 ? -2.833 -10.827 4.598 1.00 93.31 181 ALA A O 1
ATOM 1408 N N . ALA A 1 182 ? -3.761 -8.866 5.194 1.00 88.94 182 ALA A N 1
ATOM 1409 C CA . ALA A 1 182 ? -3.046 -8.068 4.202 1.00 88.94 182 ALA A CA 1
ATOM 1410 C C . ALA A 1 182 ? -1.529 -8.092 4.441 1.00 88.94 182 ALA A C 1
ATOM 1412 O O . ALA A 1 182 ? -0.765 -8.296 3.502 1.00 88.94 182 ALA A O 1
ATOM 1413 N N . ALA A 1 183 ? -1.087 -7.956 5.693 1.00 87.00 183 ALA A N 1
ATOM 1414 C CA . ALA A 1 183 ? 0.325 -7.999 6.056 1.00 87.00 183 ALA A CA 1
ATOM 1415 C C . ALA A 1 183 ? 0.967 -9.353 5.726 1.00 87.00 183 ALA A C 1
ATOM 1417 O O . ALA A 1 183 ? 2.058 -9.382 5.161 1.00 87.00 183 ALA A O 1
ATOM 1418 N N . VAL A 1 184 ? 0.288 -10.467 6.026 1.00 90.31 184 VAL A N 1
ATOM 1419 C CA . VAL A 1 184 ? 0.771 -11.811 5.669 1.00 90.31 184 VAL A CA 1
ATOM 1420 C C . VAL A 1 184 ? 0.839 -11.967 4.153 1.00 90.31 184 VAL A C 1
ATOM 1422 O O . VAL A 1 184 ? 1.886 -12.333 3.632 1.00 90.31 184 VAL A O 1
ATOM 1425 N N . ALA A 1 185 ? -0.225 -11.606 3.434 1.00 87.94 185 ALA A N 1
ATOM 1426 C CA . ALA A 1 185 ? -0.257 -11.713 1.977 1.00 87.94 185 ALA A CA 1
ATOM 1427 C C . ALA A 1 185 ? 0.848 -10.884 1.297 1.00 87.94 185 ALA A C 1
ATOM 1429 O O . ALA A 1 185 ? 1.503 -11.359 0.372 1.00 87.94 185 ALA A O 1
ATOM 1430 N N . LEU A 1 186 ? 1.087 -9.656 1.768 1.00 84.19 186 LEU A N 1
ATOM 1431 C CA . LEU A 1 186 ? 2.152 -8.791 1.256 1.00 84.19 186 LEU A CA 1
ATOM 1432 C C . LEU A 1 186 ? 3.546 -9.308 1.628 1.00 84.19 186 LEU A C 1
ATOM 1434 O O . LEU A 1 186 ? 4.472 -9.189 0.829 1.00 84.19 186 LEU A O 1
ATOM 1438 N N . SER A 1 187 ? 3.702 -9.889 2.819 1.00 83.94 187 SER A N 1
ATOM 1439 C CA . SER A 1 187 ? 4.956 -10.507 3.256 1.00 83.94 187 SER A CA 1
ATOM 1440 C C . SER A 1 187 ? 5.304 -11.726 2.404 1.00 83.94 187 SER A C 1
ATOM 1442 O O . SER A 1 187 ? 6.449 -11.859 1.975 1.00 83.94 187 SER A O 1
ATOM 1444 N N . ASP A 1 188 ? 4.326 -12.585 2.122 1.00 85.88 188 ASP A N 1
ATOM 1445 C CA . ASP A 1 188 ? 4.509 -13.762 1.272 1.00 85.88 188 ASP A CA 1
ATOM 1446 C C . ASP A 1 188 ? 4.851 -13.342 -0.161 1.00 85.88 188 ASP A C 1
ATOM 1448 O O . ASP A 1 188 ? 5.829 -13.827 -0.729 1.00 85.88 188 ASP A O 1
ATOM 1452 N N . PHE A 1 189 ? 4.127 -12.356 -0.704 1.00 82.00 189 PHE A N 1
ATOM 1453 C CA . PHE A 1 189 ? 4.437 -11.775 -2.011 1.00 82.00 189 PHE A CA 1
ATOM 1454 C C . PHE A 1 189 ? 5.849 -11.179 -2.064 1.00 82.00 189 PHE A C 1
ATOM 1456 O O . PHE A 1 189 ? 6.541 -11.303 -3.068 1.00 82.00 189 PHE A O 1
ATOM 1463 N N . CYS A 1 190 ? 6.293 -10.543 -0.979 1.00 79.25 190 CYS A N 1
ATOM 1464 C CA . CYS A 1 190 ? 7.639 -9.995 -0.892 1.00 79.25 190 CYS A CA 1
ATOM 1465 C C . CYS A 1 190 ? 8.724 -11.082 -0.823 1.00 79.25 190 CYS A C 1
ATOM 1467 O O . CYS A 1 190 ? 9.834 -10.880 -1.314 1.00 79.25 190 CYS A O 1
ATOM 1469 N N . SER A 1 191 ? 8.427 -12.215 -0.183 1.00 82.06 191 SER A N 1
ATOM 1470 C CA . SER A 1 191 ? 9.392 -13.298 0.003 1.00 82.06 191 SER A CA 1
ATOM 1471 C C . SER A 1 191 ? 9.588 -14.148 -1.251 1.00 82.06 191 SER A C 1
ATOM 1473 O O . SER A 1 191 ? 10.696 -14.640 -1.452 1.00 82.06 191 SER A O 1
ATOM 1475 N N . ASP A 1 192 ? 8.538 -14.358 -2.046 1.00 79.38 192 ASP A N 1
ATOM 1476 C CA . ASP A 1 192 ? 8.579 -15.180 -3.261 1.00 79.38 192 ASP A CA 1
ATOM 1477 C C . ASP A 1 192 ? 7.639 -14.614 -4.350 1.00 79.38 192 ASP A C 1
ATOM 1479 O O . ASP A 1 192 ? 6.512 -15.088 -4.531 1.00 79.38 192 ASP A O 1
ATOM 1483 N N . PRO A 1 193 ? 8.065 -13.557 -5.071 1.00 80.06 193 PRO A N 1
ATOM 1484 C CA . PRO A 1 193 ? 7.263 -12.943 -6.128 1.00 80.06 193 PRO A CA 1
ATOM 1485 C C . PRO A 1 193 ? 7.332 -13.701 -7.467 1.00 80.06 193 PRO A C 1
ATOM 1487 O O . PRO A 1 193 ? 6.613 -13.342 -8.407 1.00 80.06 193 PRO A O 1
ATOM 1490 N N . ASP A 1 194 ? 8.183 -14.725 -7.587 1.00 76.44 194 ASP A N 1
ATOM 1491 C CA . ASP A 1 194 ? 8.605 -15.299 -8.870 1.00 76.44 194 ASP A CA 1
ATOM 1492 C C . ASP A 1 194 ? 7.422 -15.838 -9.680 1.00 76.44 194 ASP A C 1
ATOM 1494 O O . ASP A 1 194 ? 7.297 -15.554 -10.871 1.00 76.44 194 ASP A O 1
ATOM 1498 N N . GLY A 1 195 ? 6.486 -16.539 -9.032 1.00 77.75 195 GLY A N 1
ATOM 1499 C CA . GLY A 1 195 ? 5.296 -17.073 -9.701 1.00 77.75 195 GLY A CA 1
ATOM 1500 C C . GLY A 1 195 ? 4.399 -15.990 -10.315 1.00 77.75 195 GLY A C 1
ATOM 1501 O O . GLY A 1 195 ? 3.856 -16.176 -11.407 1.00 77.75 195 GLY A O 1
ATOM 1502 N N . TYR A 1 196 ? 4.262 -14.839 -9.647 1.00 76.00 196 TYR A N 1
ATOM 1503 C CA . TYR A 1 196 ? 3.476 -13.715 -10.162 1.00 76.00 196 TYR A CA 1
ATOM 1504 C C . TYR A 1 196 ? 4.189 -13.012 -11.320 1.00 76.00 196 TYR A C 1
ATOM 1506 O O . TYR A 1 196 ? 3.553 -12.686 -12.329 1.00 76.00 196 TYR A O 1
ATOM 1514 N N . VAL A 1 197 ? 5.502 -12.797 -11.187 1.00 74.38 197 VAL A N 1
ATOM 1515 C CA . VAL A 1 197 ? 6.323 -12.148 -12.215 1.00 74.38 197 VAL A CA 1
ATOM 1516 C C . VAL A 1 197 ? 6.365 -13.003 -13.480 1.00 74.38 197 VAL A C 1
ATOM 1518 O O . VAL A 1 197 ? 6.060 -12.492 -14.553 1.00 74.38 197 VAL A O 1
ATOM 1521 N N . LEU A 1 198 ? 6.640 -14.306 -13.361 1.00 76.81 198 LEU A N 1
ATOM 1522 C CA . LEU A 1 198 ? 6.702 -15.228 -14.498 1.00 76.81 198 LEU A CA 1
ATOM 1523 C C . LEU A 1 198 ? 5.389 -15.244 -15.294 1.00 76.81 198 LEU A C 1
ATOM 1525 O O . LEU A 1 198 ? 5.405 -15.039 -16.506 1.00 76.81 198 LEU A O 1
ATOM 1529 N N . ASN A 1 199 ? 4.254 -15.401 -14.608 1.00 76.81 199 ASN A N 1
ATOM 1530 C CA . ASN A 1 199 ? 2.934 -15.463 -15.241 1.00 76.81 199 ASN A CA 1
ATOM 1531 C C . ASN A 1 199 ? 2.536 -14.124 -15.892 1.00 76.81 199 ASN A C 1
ATOM 1533 O O . ASN A 1 199 ? 2.066 -14.077 -17.028 1.00 76.81 199 ASN A O 1
ATOM 1537 N N . THR A 1 200 ? 2.763 -13.006 -15.193 1.00 70.38 200 THR A N 1
ATOM 1538 C CA . THR A 1 200 ? 2.409 -11.673 -15.708 1.00 70.38 200 THR A CA 1
ATOM 1539 C C . THR A 1 200 ? 3.267 -11.286 -16.908 1.00 70.38 200 THR A C 1
ATOM 1541 O O . THR A 1 200 ? 2.762 -10.700 -17.868 1.00 70.38 200 THR A O 1
ATOM 1544 N N . THR A 1 201 ? 4.563 -11.592 -16.870 1.00 67.94 201 THR A N 1
ATOM 1545 C CA . THR A 1 201 ? 5.473 -11.269 -17.967 1.00 67.94 201 THR A CA 1
ATOM 1546 C C . THR A 1 201 ? 5.213 -12.157 -19.179 1.00 67.94 201 THR A C 1
ATOM 1548 O O . THR A 1 201 ? 5.110 -11.617 -20.275 1.00 67.94 201 THR A O 1
ATOM 1551 N N . GLU A 1 202 ? 5.005 -13.467 -19.011 1.00 69.00 202 GLU A N 1
ATOM 1552 C CA . GLU A 1 202 ? 4.619 -14.353 -20.120 1.00 69.00 202 GLU A CA 1
ATOM 1553 C C . GLU A 1 202 ? 3.341 -13.850 -20.812 1.00 69.00 202 GLU A C 1
ATOM 1555 O O . GLU A 1 202 ? 3.309 -13.712 -22.035 1.00 69.00 202 GLU A O 1
ATOM 1560 N N . ALA A 1 203 ? 2.323 -13.470 -20.034 1.00 68.81 203 ALA A N 1
ATOM 1561 C CA . ALA A 1 203 ? 1.060 -12.968 -20.569 1.00 68.81 203 ALA A CA 1
ATOM 1562 C C . ALA A 1 203 ? 1.191 -11.636 -21.333 1.00 68.81 203 ALA A C 1
ATOM 1564 O O . ALA A 1 203 ? 0.442 -11.406 -22.284 1.00 68.81 203 ALA A O 1
ATOM 1565 N N . LYS A 1 204 ? 2.109 -10.747 -20.926 1.00 62.28 204 LYS A N 1
ATOM 1566 C CA . LYS A 1 204 ? 2.271 -9.413 -21.534 1.00 62.28 204 LYS A CA 1
ATOM 1567 C C . LYS A 1 204 ? 3.283 -9.362 -22.677 1.00 62.28 204 LYS A C 1
ATOM 1569 O O . LYS A 1 204 ? 3.056 -8.647 -23.646 1.00 62.28 204 LYS A O 1
ATOM 1574 N N . THR A 1 205 ? 4.403 -10.074 -22.572 1.00 62.12 205 THR A N 1
ATOM 1575 C CA . THR A 1 205 ? 5.511 -9.979 -23.540 1.00 62.12 205 THR A CA 1
ATOM 1576 C C . THR A 1 205 ? 5.723 -11.252 -24.351 1.00 62.12 205 THR A C 1
ATOM 1578 O O . THR A 1 205 ? 6.479 -11.218 -25.321 1.00 62.12 205 THR A O 1
ATOM 1581 N N . GLY A 1 206 ? 5.076 -12.367 -23.988 1.00 61.56 206 GLY A N 1
ATOM 1582 C CA . GLY A 1 206 ? 5.268 -13.661 -24.649 1.00 61.56 206 GLY A CA 1
ATOM 1583 C C . GLY A 1 206 ? 6.688 -14.218 -24.502 1.00 61.56 206 GLY A C 1
ATOM 1584 O O . GLY A 1 206 ? 7.082 -15.098 -25.268 1.00 61.56 206 GLY A O 1
ATOM 1585 N N . LEU A 1 207 ? 7.481 -13.682 -23.565 1.00 65.50 207 LEU A N 1
ATOM 1586 C CA . LEU A 1 207 ? 8.824 -14.177 -23.280 1.00 65.50 207 LEU A CA 1
ATOM 1587 C C . LEU A 1 207 ? 8.727 -15.563 -22.636 1.00 65.50 207 LEU A C 1
ATOM 1589 O O . LEU A 1 207 ? 7.895 -15.772 -21.754 1.00 65.50 207 LEU A O 1
ATOM 1593 N N . SER A 1 208 ? 9.593 -16.497 -23.041 1.00 69.00 208 SER A N 1
ATOM 1594 C CA . SER A 1 208 ? 9.604 -17.827 -22.434 1.00 69.00 208 SER A CA 1
ATOM 1595 C C . SER A 1 208 ? 9.993 -17.745 -20.957 1.00 69.00 208 SER A C 1
ATOM 1597 O O . SER A 1 208 ? 10.939 -17.051 -20.567 1.00 69.00 208 SER A O 1
ATOM 1599 N N . THR A 1 209 ? 9.259 -18.490 -20.136 1.00 69.88 209 THR A N 1
ATOM 1600 C CA . THR A 1 209 ? 9.432 -18.555 -18.679 1.00 69.88 209 THR A CA 1
ATOM 1601 C C . THR A 1 209 ? 10.845 -18.981 -18.274 1.00 69.88 209 THR A C 1
ATOM 1603 O O . THR A 1 209 ? 11.369 -18.488 -17.283 1.00 69.88 209 THR A O 1
ATOM 1606 N N . GLU A 1 210 ? 11.510 -19.799 -19.090 1.00 68.62 210 GLU A N 1
ATOM 1607 C CA . GLU A 1 210 ? 12.891 -20.263 -18.892 1.00 68.62 210 GLU A CA 1
ATOM 1608 C C . GLU A 1 210 ? 13.927 -19.127 -18.937 1.00 68.62 210 GLU A C 1
ATOM 1610 O O . GLU A 1 210 ? 14.840 -19.079 -18.112 1.00 68.62 210 GLU A O 1
ATOM 1615 N N . ILE A 1 211 ? 13.781 -18.182 -19.876 1.00 66.12 211 ILE A N 1
ATOM 1616 C CA . ILE A 1 211 ? 14.690 -17.029 -19.989 1.00 66.12 211 ILE A CA 1
ATOM 1617 C C . ILE A 1 211 ? 14.477 -16.100 -18.797 1.00 66.12 211 ILE A C 1
ATOM 1619 O O . ILE A 1 211 ? 15.436 -15.605 -18.209 1.00 66.12 211 ILE A O 1
ATOM 1623 N N . LEU A 1 212 ? 13.221 -15.879 -18.416 1.00 67.00 212 LEU A N 1
ATOM 1624 C CA . LEU A 1 212 ? 12.888 -15.013 -17.293 1.00 67.00 212 LEU A CA 1
ATOM 1625 C C . LEU A 1 212 ? 13.360 -15.606 -15.959 1.00 67.00 212 LEU A C 1
ATOM 1627 O O . LEU A 1 212 ? 13.927 -14.890 -15.138 1.00 67.00 212 LEU A O 1
ATOM 1631 N N . GLN A 1 213 ? 13.223 -16.919 -15.779 1.00 71.25 213 GLN A N 1
ATOM 1632 C CA . GLN A 1 213 ? 13.714 -17.627 -14.601 1.00 71.25 213 GLN A CA 1
ATOM 1633 C C . GLN A 1 213 ? 15.243 -17.568 -14.486 1.00 71.25 213 GLN A C 1
ATOM 1635 O O . GLN A 1 213 ? 15.760 -17.394 -13.388 1.00 71.25 213 GLN A O 1
ATOM 1640 N N . TYR A 1 214 ? 15.978 -17.611 -15.601 1.00 66.94 214 TYR A N 1
ATOM 1641 C CA . TYR A 1 214 ? 17.430 -17.398 -15.593 1.00 66.94 214 TYR A CA 1
ATOM 1642 C C . TYR A 1 214 ? 17.816 -16.026 -15.006 1.00 66.94 214 TYR A C 1
ATOM 1644 O O . TYR A 1 214 ? 18.697 -15.953 -14.147 1.00 66.94 214 TYR A O 1
ATOM 1652 N N . TYR A 1 215 ? 17.123 -14.953 -15.409 1.00 65.75 215 TYR A N 1
ATOM 1653 C CA . TYR A 1 215 ? 17.376 -13.598 -14.897 1.00 65.75 215 TYR A CA 1
ATOM 1654 C C . TYR A 1 215 ? 16.868 -13.366 -13.466 1.00 65.75 215 TYR A C 1
ATOM 1656 O O . TYR A 1 215 ? 17.423 -12.522 -12.768 1.00 65.75 215 TYR A O 1
ATOM 1664 N N . LEU A 1 216 ? 15.841 -14.096 -13.019 1.00 68.19 216 LEU A N 1
ATOM 1665 C CA . LEU A 1 216 ? 15.326 -14.013 -11.646 1.00 68.19 216 LEU A CA 1
ATOM 1666 C C . LEU A 1 216 ? 16.179 -14.819 -10.654 1.00 68.19 216 LEU A C 1
ATOM 1668 O O . LEU A 1 216 ? 16.500 -14.335 -9.573 1.00 68.19 216 LEU A O 1
ATOM 1672 N N . THR A 1 217 ? 16.582 -16.039 -11.022 1.00 68.81 217 THR A N 1
ATOM 1673 C CA . THR A 1 217 ? 17.349 -16.945 -10.150 1.00 68.81 217 THR A CA 1
ATOM 1674 C C . THR A 1 217 ? 18.848 -16.624 -10.131 1.00 68.81 217 THR A C 1
ATOM 1676 O O . THR A 1 217 ? 19.540 -17.029 -9.197 1.00 68.81 217 THR A O 1
ATOM 1679 N N . CYS A 1 218 ? 19.367 -15.898 -11.132 1.00 64.69 218 CYS A N 1
ATOM 1680 C CA . CYS A 1 218 ? 20.790 -15.545 -11.250 1.00 64.69 218 CYS A CA 1
ATOM 1681 C C . CYS A 1 218 ? 21.723 -16.762 -11.068 1.00 64.69 218 CYS A C 1
ATOM 1683 O O . CYS A 1 218 ? 22.708 -16.711 -10.327 1.00 64.69 218 CYS A O 1
ATOM 1685 N N . SER A 1 219 ? 21.398 -17.890 -11.710 1.00 58.22 219 SER A N 1
ATOM 1686 C CA . SER A 1 219 ? 22.218 -19.103 -11.619 1.00 58.22 219 SER A CA 1
ATOM 1687 C C . SER A 1 219 ? 23.510 -18.937 -12.424 1.00 58.22 219 SER A C 1
ATOM 1689 O O . SER A 1 219 ? 23.471 -18.743 -13.637 1.00 58.22 219 SER A O 1
ATOM 1691 N N . GLN A 1 220 ? 24.659 -19.041 -11.752 1.00 59.00 220 GLN A N 1
ATOM 1692 C CA . GLN A 1 220 ? 25.985 -18.923 -12.375 1.00 59.00 220 GLN A CA 1
ATOM 1693 C C . GLN A 1 220 ? 26.389 -20.155 -13.207 1.00 59.00 220 GLN A C 1
ATOM 1695 O O . GLN A 1 220 ? 27.372 -20.099 -13.942 1.00 59.00 220 GLN A O 1
ATOM 1700 N N . ASP A 1 221 ? 25.637 -21.256 -13.115 1.00 58.19 221 ASP A N 1
ATOM 1701 C CA . ASP A 1 221 ? 25.974 -22.534 -13.755 1.00 58.19 221 ASP A CA 1
ATOM 1702 C C . ASP A 1 221 ? 25.402 -22.672 -15.179 1.00 58.19 221 ASP A C 1
ATOM 1704 O O . ASP A 1 221 ? 25.683 -23.648 -15.881 1.00 58.19 221 ASP A O 1
ATOM 1708 N N . VAL A 1 222 ? 24.598 -21.701 -15.627 1.00 61.72 222 VAL A N 1
ATOM 1709 C CA . VAL A 1 222 ? 23.911 -21.718 -16.924 1.00 61.72 222 VAL A CA 1
ATOM 1710 C C . VAL A 1 222 ? 24.475 -20.608 -17.815 1.00 61.72 222 VAL A C 1
ATOM 1712 O O . VAL A 1 222 ? 24.575 -19.457 -17.410 1.00 61.72 222 VAL A O 1
ATOM 1715 N N . LEU A 1 223 ? 24.872 -20.945 -19.046 1.00 61.44 223 LEU A N 1
ATOM 1716 C CA . LEU A 1 223 ? 25.307 -19.956 -20.041 1.00 61.44 223 LEU A CA 1
ATOM 1717 C C . LEU A 1 223 ? 24.133 -19.060 -20.446 1.00 61.44 223 LEU A C 1
ATOM 1719 O O . LEU A 1 223 ? 23.031 -19.566 -20.661 1.00 61.44 223 LEU A O 1
ATOM 1723 N N . ASN A 1 224 ? 24.395 -17.762 -20.636 1.00 59.50 224 ASN A N 1
ATOM 1724 C CA . ASN A 1 224 ? 23.375 -16.799 -21.046 1.00 59.50 224 ASN A CA 1
ATOM 1725 C C . ASN A 1 224 ? 22.618 -17.316 -22.295 1.00 59.50 224 ASN A C 1
ATOM 1727 O O . ASN A 1 224 ? 23.257 -17.610 -23.317 1.00 59.50 224 ASN A O 1
ATOM 1731 N N . PRO A 1 225 ? 21.274 -17.399 -22.255 1.00 56.56 225 PRO A N 1
ATOM 1732 C CA . PRO A 1 225 ? 20.472 -17.927 -23.360 1.00 56.56 225 PRO A CA 1
ATOM 1733 C C . PRO A 1 225 ? 20.689 -17.167 -24.682 1.00 56.56 225 PRO A C 1
ATOM 1735 O O . PRO A 1 225 ? 20.634 -17.758 -25.760 1.00 56.56 225 PRO A O 1
ATOM 1738 N N . PHE A 1 226 ? 21.045 -15.880 -24.633 1.00 55.12 226 PHE A N 1
ATOM 1739 C CA . PHE A 1 226 ? 21.370 -15.086 -25.822 1.00 55.12 226 PHE A CA 1
ATOM 1740 C C . PHE A 1 226 ? 22.787 -15.335 -26.361 1.00 55.12 226 PHE A C 1
ATOM 1742 O O . PHE A 1 226 ? 23.036 -15.162 -27.558 1.00 55.12 226 PHE A O 1
ATOM 1749 N N . GLN A 1 227 ? 23.723 -15.796 -25.524 1.00 54.38 227 GLN A N 1
ATOM 1750 C CA . GLN A 1 227 ? 25.064 -16.181 -25.977 1.00 54.38 227 GLN A CA 1
ATOM 1751 C C . GLN A 1 227 ? 25.048 -17.497 -26.759 1.00 54.38 227 GLN A C 1
ATOM 1753 O O . GLN A 1 227 ? 25.842 -17.639 -27.691 1.00 54.38 227 GLN A O 1
ATOM 1758 N N . GLN A 1 228 ? 24.126 -18.417 -26.450 1.00 52.25 228 GLN A N 1
ATOM 1759 C CA . GLN A 1 228 ? 23.963 -19.674 -27.195 1.00 52.25 228 GLN A CA 1
ATOM 1760 C C . GLN A 1 228 ? 23.538 -19.430 -28.651 1.00 52.25 228 GLN A C 1
ATOM 1762 O O . GLN A 1 228 ? 24.036 -20.086 -29.565 1.00 52.25 228 GLN A O 1
ATOM 1767 N N . VAL A 1 229 ? 22.700 -18.418 -28.894 1.00 47.72 229 VAL A N 1
ATOM 1768 C CA . VAL A 1 229 ? 22.312 -18.006 -30.255 1.00 47.72 229 VAL A CA 1
ATOM 1769 C C . VAL A 1 229 ? 23.468 -17.283 -30.970 1.00 47.72 229 VAL A C 1
ATOM 1771 O O . VAL A 1 229 ? 23.659 -17.430 -32.178 1.00 47.72 229 VAL A O 1
ATOM 1774 N N . GLY A 1 230 ? 24.296 -16.538 -30.227 1.00 39.31 230 GLY A N 1
ATOM 1775 C CA . GLY A 1 230 ? 25.464 -15.823 -30.755 1.00 39.31 230 GLY A CA 1
ATOM 1776 C C . GLY A 1 230 ? 26.670 -16.710 -31.090 1.00 39.31 230 GLY A C 1
ATOM 1777 O O . GLY A 1 230 ? 27.435 -16.385 -32.003 1.00 39.31 230 GLY A O 1
ATOM 1778 N N . THR A 1 231 ? 26.841 -17.859 -30.426 1.00 34.22 231 THR A N 1
ATOM 1779 C CA . THR A 1 231 ? 28.000 -18.744 -30.669 1.00 34.22 231 THR A CA 1
ATOM 1780 C C . THR A 1 231 ? 27.958 -19.415 -32.042 1.00 34.22 231 THR A C 1
ATOM 1782 O O . THR A 1 231 ? 28.999 -19.799 -32.567 1.00 34.22 231 THR A O 1
ATOM 1785 N N . GLN A 1 232 ? 26.786 -19.475 -32.680 1.00 34.28 232 GLN A N 1
ATOM 1786 C CA . GLN A 1 232 ? 26.645 -19.965 -34.052 1.00 34.28 232 GLN A CA 1
ATOM 1787 C C . GLN A 1 232 ? 26.989 -18.906 -35.116 1.00 34.28 232 GLN A C 1
ATOM 1789 O O . GLN A 1 232 ? 27.191 -19.258 -36.277 1.00 34.28 232 GLN A O 1
ATOM 1794 N N . ARG A 1 233 ? 27.099 -17.618 -34.743 1.00 32.56 233 ARG A N 1
ATOM 1795 C CA . ARG A 1 233 ? 27.397 -16.508 -35.673 1.00 32.56 233 ARG A CA 1
ATOM 1796 C C . ARG A 1 233 ? 28.742 -15.812 -35.428 1.00 32.56 233 ARG A C 1
ATOM 1798 O O . ARG A 1 233 ? 29.236 -15.134 -36.324 1.00 32.56 233 ARG A O 1
ATOM 1805 N N . CYS A 1 234 ? 29.374 -16.012 -34.271 1.00 29.61 234 CYS A N 1
ATOM 1806 C CA . CYS A 1 234 ? 30.639 -15.370 -33.890 1.00 29.61 234 CYS A CA 1
ATOM 1807 C C . CYS A 1 234 ? 31.893 -16.239 -34.124 1.00 29.61 234 CYS A C 1
ATOM 1809 O O . CYS A 1 234 ? 32.785 -16.282 -33.281 1.00 29.61 234 CYS A O 1
ATOM 1811 N N . SER A 1 235 ? 32.021 -16.892 -35.284 1.00 30.50 235 SER A N 1
ATOM 1812 C CA . SER A 1 235 ? 33.328 -17.390 -35.759 1.00 30.50 235 SER A CA 1
ATOM 1813 C C . SER A 1 235 ? 34.080 -16.379 -36.642 1.00 30.50 235 SER A C 1
ATOM 1815 O O . SER A 1 235 ? 35.173 -16.674 -37.120 1.00 30.50 235 SER A O 1
ATOM 1817 N N . GLN A 1 236 ? 33.547 -15.167 -36.839 1.00 32.78 236 GLN A N 1
ATOM 1818 C CA . GLN A 1 236 ? 34.232 -14.069 -37.528 1.00 32.78 236 GLN A CA 1
ATOM 1819 C C . GLN A 1 236 ? 33.923 -12.725 -36.859 1.00 32.78 236 GLN A C 1
ATOM 1821 O O . GLN A 1 236 ? 32.812 -12.220 -36.962 1.00 32.78 236 GLN A O 1
ATOM 1826 N N . GLY A 1 237 ? 34.923 -12.128 -36.204 1.00 32.38 237 GLY A N 1
ATOM 1827 C CA . GLY A 1 237 ? 34.868 -10.732 -35.752 1.00 32.38 237 GLY A CA 1
ATOM 1828 C C . GLY A 1 237 ? 35.196 -10.530 -34.275 1.00 32.38 237 GLY A C 1
ATOM 1829 O O . GLY A 1 237 ? 34.332 -10.179 -33.480 1.00 32.38 237 GLY A O 1
ATOM 1830 N N . LYS A 1 238 ? 36.468 -10.703 -33.900 1.00 39.78 238 LYS A N 1
ATOM 1831 C CA . LYS A 1 238 ? 37.005 -10.138 -32.654 1.00 39.78 238 LYS A CA 1
ATOM 1832 C C . LYS A 1 238 ? 37.003 -8.614 -32.795 1.00 39.78 238 LYS A C 1
ATOM 1834 O O . LYS A 1 238 ? 37.792 -8.124 -33.593 1.00 39.78 238 LYS A O 1
ATOM 1839 N N . ASN A 1 239 ? 36.090 -7.919 -32.106 1.00 42.44 239 ASN A N 1
ATOM 1840 C CA . ASN A 1 239 ? 36.203 -6.541 -31.582 1.00 42.44 239 ASN A CA 1
ATOM 1841 C C . ASN A 1 239 ? 34.823 -6.045 -31.094 1.00 42.44 239 ASN A C 1
ATOM 1843 O O . ASN A 1 239 ? 34.205 -5.186 -31.713 1.00 42.44 239 ASN A O 1
ATOM 1847 N N . ILE A 1 240 ? 34.329 -6.591 -29.978 1.00 43.25 240 ILE A N 1
ATOM 1848 C CA . ILE A 1 240 ? 33.068 -6.174 -29.329 1.00 43.25 240 ILE A CA 1
ATOM 1849 C C . ILE A 1 240 ? 33.386 -5.741 -27.885 1.00 43.25 240 ILE A C 1
ATOM 1851 O O . ILE A 1 240 ? 32.845 -6.264 -26.923 1.00 43.25 240 ILE A O 1
ATOM 1855 N N . LEU A 1 241 ? 34.343 -4.820 -27.715 1.00 43.78 241 LEU A N 1
ATOM 1856 C CA . LEU A 1 241 ? 34.719 -4.314 -26.384 1.00 43.78 241 LEU A CA 1
ATOM 1857 C C . LEU A 1 241 ? 33.902 -3.069 -25.975 1.00 43.78 241 LEU A C 1
ATOM 1859 O O . LEU A 1 241 ? 33.655 -2.876 -24.794 1.00 43.78 241 LEU A O 1
ATOM 1863 N N . SER A 1 242 ? 33.422 -2.251 -26.926 1.00 41.06 242 SER A N 1
ATOM 1864 C CA . SER A 1 242 ? 32.607 -1.055 -26.611 1.00 41.06 242 SER A CA 1
ATOM 1865 C C . SER A 1 242 ? 31.117 -1.360 -26.421 1.00 41.06 242 SER A C 1
ATOM 1867 O O . SER A 1 242 ? 30.426 -0.682 -25.663 1.00 41.06 242 SER A O 1
ATOM 1869 N N . VAL A 1 243 ? 30.611 -2.409 -27.076 1.00 46.03 243 VAL A N 1
ATOM 1870 C CA . VAL A 1 243 ? 29.236 -2.889 -26.868 1.00 46.03 243 VAL A CA 1
ATOM 1871 C C . VAL A 1 243 ? 29.122 -3.556 -25.494 1.00 46.03 243 VAL A C 1
ATOM 1873 O O . VAL A 1 243 ? 28.099 -3.396 -24.843 1.00 46.03 243 VAL A O 1
ATOM 1876 N N . GLN A 1 244 ? 30.198 -4.193 -25.008 1.00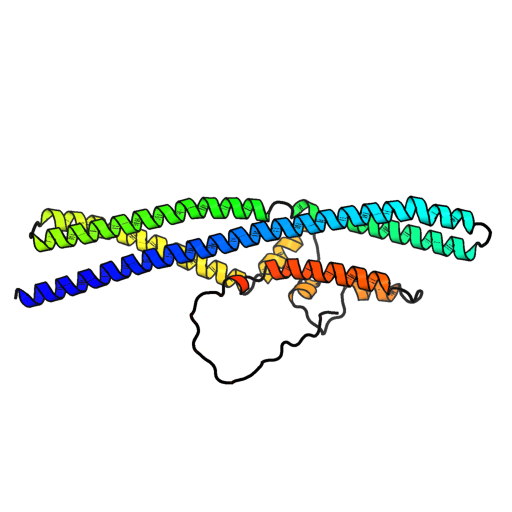 39.41 244 GLN A N 1
ATOM 1877 C CA . GLN A 1 244 ? 30.287 -4.737 -23.648 1.00 39.41 244 GLN A CA 1
ATOM 1878 C C . GLN A 1 244 ? 30.142 -3.643 -22.580 1.00 39.41 244 GLN A C 1
ATOM 1880 O O . GLN A 1 244 ? 29.453 -3.853 -21.594 1.00 39.41 244 GLN A O 1
ATOM 1885 N N . ASP A 1 245 ? 30.731 -2.463 -22.794 1.00 37.91 245 ASP A N 1
ATOM 1886 C CA . ASP A 1 245 ? 30.661 -1.339 -21.846 1.00 37.91 245 ASP A CA 1
ATOM 1887 C C . ASP A 1 245 ? 29.264 -0.687 -21.826 1.00 37.91 245 ASP A C 1
ATOM 1889 O O . ASP A 1 245 ? 28.723 -0.321 -20.780 1.00 37.91 245 ASP A O 1
ATOM 1893 N N . THR A 1 246 ? 28.616 -0.632 -22.993 1.00 41.03 246 THR A N 1
ATOM 1894 C CA . THR A 1 246 ? 27.242 -0.122 -23.138 1.00 41.03 246 THR A CA 1
ATOM 1895 C C . THR A 1 246 ? 26.217 -1.099 -22.545 1.00 41.03 246 THR A C 1
ATOM 1897 O O . THR A 1 246 ? 25.250 -0.664 -21.916 1.00 41.03 246 THR A O 1
ATOM 1900 N N . LEU A 1 247 ? 26.458 -2.410 -22.683 1.00 38.41 247 LEU A N 1
ATOM 1901 C CA . LEU A 1 247 ? 25.686 -3.483 -22.045 1.00 38.41 247 LEU A CA 1
ATOM 1902 C C . LEU A 1 247 ? 25.874 -3.480 -20.520 1.00 38.41 247 LEU A C 1
ATOM 1904 O O . LEU A 1 247 ? 24.877 -3.484 -19.813 1.00 38.41 247 LEU A O 1
ATOM 1908 N N . ASN A 1 248 ? 27.101 -3.304 -20.016 1.00 31.56 248 ASN A N 1
ATOM 1909 C CA . ASN A 1 248 ? 27.387 -3.134 -18.579 1.00 31.56 248 ASN A CA 1
ATOM 1910 C C . ASN A 1 248 ? 26.662 -1.913 -17.978 1.00 31.56 248 ASN A C 1
ATOM 1912 O O . ASN A 1 248 ? 26.214 -1.916 -16.830 1.00 31.56 248 ASN A O 1
ATOM 1916 N N . THR A 1 249 ? 26.525 -0.841 -18.764 1.00 36.62 249 THR A N 1
ATOM 1917 C CA . THR A 1 249 ? 25.834 0.384 -18.336 1.00 36.62 249 THR A CA 1
ATOM 1918 C C . THR A 1 249 ? 24.308 0.223 -18.369 1.00 36.62 249 THR A C 1
ATOM 1920 O O . THR A 1 249 ? 23.607 0.788 -17.530 1.00 36.62 249 THR A O 1
ATOM 1923 N N . THR A 1 250 ? 23.761 -0.566 -19.299 1.00 42.53 250 THR A N 1
ATOM 1924 C CA . THR A 1 250 ? 22.320 -0.891 -19.329 1.00 42.53 250 THR A CA 1
ATOM 1925 C C . THR A 1 250 ? 21.942 -1.940 -18.280 1.00 42.53 250 THR A C 1
ATOM 1927 O O . THR A 1 250 ? 20.880 -1.826 -17.675 1.00 42.53 250 THR A O 1
ATOM 1930 N N . GLU A 1 251 ? 22.844 -2.870 -17.975 1.00 37.56 251 GLU A N 1
ATOM 1931 C CA . GLU A 1 251 ? 22.757 -3.857 -16.896 1.00 37.56 251 GLU A CA 1
ATOM 1932 C C . GLU A 1 251 ? 22.719 -3.190 -15.513 1.00 37.56 251 GLU A C 1
ATOM 1934 O O . GLU A 1 251 ? 21.805 -3.449 -14.733 1.00 37.56 251 GLU A O 1
ATOM 1939 N N . SER A 1 252 ? 23.602 -2.219 -15.248 1.00 34.06 252 SER A N 1
ATOM 1940 C CA . SER A 1 252 ? 23.565 -1.387 -14.031 1.00 34.06 252 SER A CA 1
ATOM 1941 C C . SER A 1 252 ? 22.205 -0.697 -13.817 1.00 34.06 252 SER A C 1
ATOM 1943 O O . SER A 1 252 ? 21.643 -0.713 -12.719 1.00 34.06 252 SER A O 1
ATOM 1945 N N . ASN A 1 253 ? 21.612 -0.156 -14.885 1.00 36.16 253 ASN A N 1
ATOM 1946 C CA . ASN A 1 253 ? 20.300 0.496 -14.820 1.00 36.16 253 ASN A CA 1
ATOM 1947 C C . ASN A 1 253 ? 19.142 -0.505 -14.639 1.00 36.16 253 ASN A C 1
ATOM 1949 O O . ASN A 1 253 ? 18.151 -0.186 -13.981 1.00 36.16 253 ASN A O 1
ATOM 1953 N N . PHE A 1 254 ? 19.273 -1.731 -15.154 1.00 37.72 254 PHE A N 1
ATOM 1954 C CA . PHE A 1 254 ? 18.308 -2.812 -14.935 1.00 37.72 254 PHE A CA 1
ATOM 1955 C C . PHE A 1 254 ? 18.380 -3.359 -13.502 1.00 37.72 254 PHE A C 1
ATOM 1957 O O . PHE A 1 254 ? 17.351 -3.625 -12.884 1.00 37.72 254 PHE A O 1
ATOM 1964 N N . HIS A 1 255 ? 19.578 -3.422 -12.914 1.00 35.94 255 HIS A N 1
ATOM 1965 C CA . HIS A 1 255 ? 19.765 -3.738 -11.497 1.00 35.94 255 HIS A CA 1
ATOM 1966 C C . HIS A 1 255 ? 19.143 -2.687 -10.572 1.00 35.94 255 HIS A C 1
ATOM 1968 O O . HIS A 1 255 ? 18.608 -3.050 -9.527 1.00 35.94 255 HIS A O 1
ATOM 1974 N N . HIS A 1 256 ? 19.121 -1.409 -10.966 1.00 34.59 256 HIS A N 1
ATOM 1975 C CA . HIS A 1 256 ? 18.348 -0.380 -10.263 1.00 34.59 256 HIS A CA 1
ATOM 1976 C C . HIS A 1 256 ? 16.831 -0.631 -10.328 1.00 34.59 256 HIS A C 1
ATOM 1978 O O . HIS A 1 256 ? 16.126 -0.307 -9.374 1.00 34.59 256 HIS A O 1
ATOM 1984 N N . LEU A 1 257 ? 16.332 -1.243 -11.407 1.00 38.22 257 LEU A N 1
ATOM 1985 C CA . LEU A 1 257 ? 14.922 -1.602 -11.577 1.00 38.22 257 LEU A CA 1
ATOM 1986 C C . LEU A 1 257 ? 14.531 -2.854 -10.771 1.00 38.22 257 LEU A C 1
ATOM 1988 O O . LEU A 1 257 ? 13.485 -2.871 -10.130 1.00 38.22 257 LEU A O 1
ATOM 1992 N N . VAL A 1 258 ? 15.399 -3.869 -10.722 1.00 40.75 258 VAL A N 1
ATOM 1993 C CA . VAL A 1 258 ? 15.210 -5.070 -9.882 1.00 40.75 258 VAL A CA 1
ATOM 1994 C C . VAL A 1 258 ? 15.386 -4.739 -8.393 1.00 40.75 258 VAL A C 1
ATOM 1996 O O . VAL A 1 258 ? 14.667 -5.265 -7.546 1.00 40.75 258 VAL A O 1
ATOM 1999 N N . ALA A 1 259 ? 16.259 -3.786 -8.050 1.00 38.62 259 ALA A N 1
ATOM 2000 C CA . ALA A 1 259 ? 16.379 -3.263 -6.690 1.00 38.62 259 ALA A CA 1
ATOM 2001 C C . ALA A 1 259 ? 15.121 -2.511 -6.206 1.00 38.62 259 ALA A C 1
ATOM 2003 O O . ALA A 1 259 ? 14.934 -2.395 -4.997 1.00 38.62 259 ALA A O 1
ATOM 2004 N N . LEU A 1 260 ? 14.240 -2.048 -7.105 1.00 42.59 260 LEU A N 1
ATOM 2005 C CA . LEU A 1 260 ? 12.951 -1.435 -6.746 1.00 42.59 260 LEU A CA 1
ATOM 2006 C C . LEU A 1 260 ? 11.879 -2.466 -6.352 1.00 42.59 260 LEU A C 1
ATOM 2008 O O . LEU A 1 260 ? 10.954 -2.116 -5.625 1.00 42.59 260 LEU A O 1
ATOM 2012 N N . LEU A 1 261 ? 12.025 -3.731 -6.765 1.00 49.06 261 LEU A N 1
ATOM 2013 C CA . LEU A 1 261 ? 11.203 -4.860 -6.296 1.00 49.06 261 LEU A CA 1
ATOM 2014 C C . LEU A 1 261 ? 11.718 -5.455 -4.976 1.00 49.06 261 LEU A C 1
ATOM 2016 O O . LEU A 1 261 ? 11.084 -6.326 -4.386 1.00 49.06 261 LEU A O 1
ATOM 2020 N N . ASN A 1 262 ? 12.864 -4.983 -4.485 1.0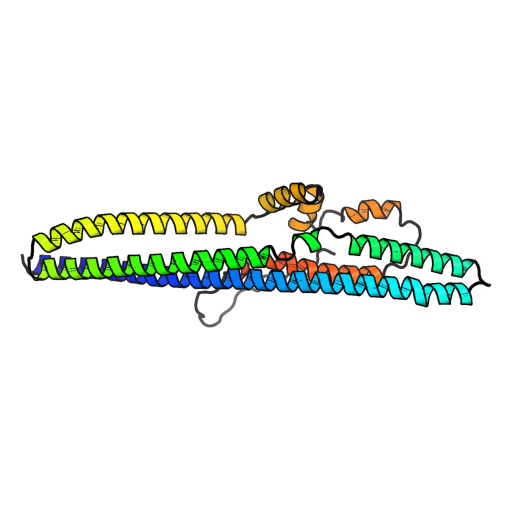0 47.25 262 ASN A N 1
ATOM 2021 C CA . ASN A 1 262 ? 13.456 -5.471 -3.253 1.00 47.25 262 ASN A CA 1
ATOM 2022 C C . ASN A 1 262 ? 12.756 -4.806 -2.059 1.00 47.25 262 ASN A C 1
ATOM 2024 O O . ASN A 1 262 ? 13.193 -3.764 -1.565 1.00 47.25 262 ASN A O 1
ATOM 2028 N N . CYS A 1 263 ? 11.696 -5.420 -1.530 1.00 54.53 263 CYS A N 1
ATOM 2029 C CA . CYS A 1 263 ? 11.019 -4.933 -0.320 1.00 54.53 263 CYS A CA 1
ATOM 2030 C C . CYS A 1 263 ? 11.864 -5.041 0.976 1.00 54.53 263 CYS A C 1
ATOM 2032 O O . CYS A 1 263 ? 11.384 -4.771 2.075 1.00 54.53 263 CYS A O 1
ATOM 2034 N N . ARG A 1 264 ? 13.183 -5.267 0.847 1.00 47.06 264 ARG A N 1
ATOM 2035 C CA . ARG A 1 264 ? 14.220 -5.032 1.874 1.00 47.06 264 ARG A CA 1
ATOM 2036 C C . ARG A 1 264 ? 14.249 -3.607 2.436 1.00 47.06 264 ARG A C 1
ATOM 2038 O O . ARG A 1 264 ? 14.779 -3.416 3.528 1.00 47.06 264 ARG A O 1
ATOM 2045 N N . GLY A 1 265 ? 13.714 -2.618 1.715 1.00 42.75 265 GLY A N 1
ATOM 2046 C CA . GLY A 1 265 ? 13.629 -1.228 2.177 1.00 42.75 265 GLY A CA 1
ATOM 2047 C C . GLY A 1 265 ? 12.718 -1.005 3.394 1.00 42.75 265 GLY A C 1
ATOM 2048 O O . GLY A 1 265 ? 12.904 -0.015 4.093 1.00 42.75 265 GLY A O 1
ATOM 2049 N N . LEU A 1 266 ? 11.800 -1.934 3.703 1.00 40.22 266 LEU A N 1
ATOM 2050 C CA . LEU A 1 266 ? 10.867 -1.818 4.837 1.00 40.22 266 LEU A CA 1
ATOM 2051 C C . LEU A 1 266 ? 11.479 -2.184 6.205 1.00 40.22 266 LEU A C 1
ATOM 2053 O O . LEU A 1 266 ? 10.796 -2.167 7.226 1.00 40.22 266 LEU A O 1
ATOM 2057 N N . HIS A 1 267 ? 12.774 -2.499 6.268 1.00 33.16 267 HIS A N 1
ATOM 2058 C CA . HIS A 1 267 ? 13.434 -2.912 7.505 1.00 33.16 267 HIS A CA 1
ATOM 2059 C C . HIS A 1 267 ? 14.073 -1.723 8.248 1.00 33.16 267 HIS A C 1
ATOM 2061 O O . HIS A 1 267 ? 15.296 -1.627 8.361 1.00 33.16 267 HIS A O 1
ATOM 2067 N N . LYS A 1 268 ? 13.266 -0.805 8.795 1.00 37.31 268 LYS A N 1
ATOM 2068 C CA . LYS A 1 268 ? 13.744 0.162 9.802 1.00 37.31 268 LYS A CA 1
ATOM 2069 C C . LYS A 1 268 ? 12.700 0.455 10.881 1.00 37.31 268 LYS A C 1
ATOM 2071 O O . LYS A 1 268 ? 12.046 1.476 10.782 1.00 37.31 268 LYS A O 1
ATOM 2076 N N . VAL A 1 269 ? 12.681 -0.347 11.954 1.00 36.09 269 VAL A N 1
ATOM 2077 C CA . VAL A 1 269 ? 12.622 0.133 13.356 1.00 36.09 269 VAL A CA 1
ATOM 2078 C C . VAL A 1 269 ? 13.200 -0.947 14.291 1.00 36.09 269 VAL A C 1
ATOM 2080 O O . VAL A 1 269 ? 12.558 -1.961 14.533 1.00 36.09 269 VAL A O 1
ATOM 2083 N N . ALA A 1 270 ? 14.401 -0.733 14.842 1.00 29.88 270 ALA A N 1
ATOM 2084 C CA . ALA A 1 270 ? 14.745 -1.093 16.229 1.00 29.88 270 ALA A CA 1
ATOM 2085 C C . ALA A 1 270 ? 16.092 -0.445 16.634 1.00 29.88 270 ALA A C 1
ATOM 2087 O O . ALA A 1 270 ? 16.995 -0.349 15.800 1.00 29.88 270 ALA A O 1
ATOM 2088 N N . PRO A 1 271 ? 16.226 0.042 17.884 1.00 35.97 271 PRO A N 1
ATOM 2089 C CA . PRO A 1 271 ? 17.251 1.002 18.292 1.00 35.97 271 PRO A CA 1
ATOM 2090 C C . PRO A 1 271 ? 18.614 0.352 18.574 1.00 35.97 271 PRO A C 1
ATOM 2092 O O . PRO A 1 271 ? 18.707 -0.812 18.952 1.00 35.97 271 PRO A O 1
ATOM 2095 N N . LEU A 1 272 ? 19.675 1.147 18.416 1.00 31.30 272 LEU A N 1
ATOM 2096 C CA . LEU A 1 272 ? 21.071 0.786 18.689 1.00 31.30 272 LEU A CA 1
ATOM 2097 C C . LEU A 1 272 ? 21.274 0.166 20.093 1.00 31.30 272 LEU A C 1
ATOM 2099 O O . LEU A 1 272 ? 20.787 0.730 21.076 1.00 31.30 272 LEU A O 1
ATOM 2103 N N . PRO A 1 273 ? 22.144 -0.855 20.217 1.00 28.83 273 PRO A N 1
ATOM 2104 C CA . PRO A 1 273 ? 23.073 -0.932 21.346 1.00 28.83 273 PRO A CA 1
ATOM 2105 C C . PRO A 1 273 ? 24.554 -1.056 20.895 1.00 28.83 273 PRO A C 1
ATOM 2107 O O . PRO A 1 273 ? 24.826 -1.338 19.727 1.00 28.83 273 PRO A O 1
ATOM 2110 N N . PRO A 1 274 ? 25.522 -0.776 21.796 1.00 31.78 274 PRO A N 1
ATOM 2111 C CA . PRO A 1 274 ? 26.931 -0.502 21.471 1.00 31.78 274 PRO A CA 1
ATOM 2112 C C . PRO A 1 274 ? 27.776 -1.787 21.267 1.00 31.78 274 PRO A C 1
ATOM 2114 O O . PRO A 1 274 ? 27.256 -2.895 21.405 1.00 31.78 274 PRO A O 1
ATOM 2117 N N . PRO A 1 275 ? 29.064 -1.670 20.868 1.00 45.72 275 PRO A N 1
ATOM 2118 C CA . PRO A 1 275 ? 29.702 -2.614 19.958 1.00 45.72 275 PRO A CA 1
ATOM 2119 C C . PRO A 1 275 ? 30.406 -3.757 20.691 1.00 45.72 275 PRO A C 1
ATOM 2121 O O . PRO A 1 275 ? 31.064 -3.510 21.696 1.00 45.72 275 PRO A O 1
ATOM 2124 N N . LEU A 1 276 ? 30.354 -4.974 20.136 1.00 26.50 276 LEU A N 1
ATOM 2125 C CA . LEU A 1 276 ? 31.458 -5.947 20.166 1.00 26.50 276 LEU A CA 1
ATOM 2126 C C . LEU A 1 276 ? 31.149 -7.187 19.300 1.00 26.50 276 LEU A C 1
ATOM 2128 O O . LEU A 1 276 ? 30.239 -7.953 19.587 1.00 26.50 276 LEU A O 1
ATOM 2132 N N . LEU A 1 277 ? 31.973 -7.334 18.254 1.00 30.22 277 LEU A N 1
ATOM 2133 C CA . LEU A 1 277 ? 32.516 -8.561 17.646 1.00 30.22 277 LEU A CA 1
ATOM 2134 C C . LEU A 1 277 ? 31.594 -9.773 17.411 1.00 30.22 277 LEU A C 1
ATOM 2136 O O . LEU A 1 277 ? 31.383 -10.559 18.327 1.00 30.22 277 LEU A O 1
ATOM 2140 N N . LEU A 1 278 ? 31.237 -10.008 16.134 1.00 24.95 278 LEU A N 1
ATOM 2141 C CA . LEU A 1 278 ? 31.406 -11.262 15.350 1.00 24.95 278 LEU A CA 1
ATOM 2142 C C . LEU A 1 278 ? 30.461 -11.284 14.123 1.00 24.95 278 LEU A C 1
ATOM 2144 O O . LEU A 1 278 ? 29.421 -10.635 14.135 1.00 24.95 278 LEU A O 1
ATOM 2148 N N . PRO A 1 279 ? 30.743 -12.108 13.102 1.00 26.80 279 PRO A N 1
ATOM 2149 C CA . PRO A 1 279 ? 31.759 -11.960 12.073 1.00 26.80 279 PRO A CA 1
ATOM 2150 C C . PRO A 1 279 ? 31.171 -11.411 10.756 1.00 26.80 279 PRO A C 1
ATOM 2152 O O . PRO A 1 279 ? 30.002 -11.601 10.423 1.00 26.80 279 PRO A O 1
ATOM 2155 N N . LEU A 1 280 ? 32.032 -10.769 9.970 1.00 25.88 280 LEU A N 1
ATOM 2156 C CA . LEU A 1 280 ? 31.774 -10.341 8.598 1.00 25.88 280 LEU A CA 1
ATOM 2157 C C . LEU A 1 280 ? 31.438 -11.576 7.733 1.00 25.88 280 LEU A C 1
ATOM 2159 O O . LEU A 1 280 ? 32.332 -12.339 7.368 1.00 25.88 280 LEU A O 1
ATOM 2163 N N . ARG A 1 281 ? 30.158 -11.804 7.406 1.00 23.94 281 ARG A N 1
ATOM 2164 C CA . ARG A 1 281 ? 29.808 -12.670 6.269 1.00 23.94 281 ARG A CA 1
ATOM 2165 C C . ARG A 1 281 ? 30.153 -11.880 5.003 1.00 23.94 281 ARG A C 1
ATOM 2167 O O . ARG A 1 281 ? 29.710 -10.737 4.890 1.00 23.94 281 ARG A O 1
ATOM 2174 N N . PRO A 1 282 ? 30.979 -12.423 4.099 1.00 25.39 282 PRO A N 1
ATOM 2175 C CA . PRO A 1 282 ? 31.499 -11.658 2.981 1.00 25.39 282 PRO A CA 1
ATOM 2176 C C . PRO A 1 282 ? 30.355 -11.251 2.052 1.00 25.39 282 PRO A C 1
ATOM 2178 O O . PRO A 1 282 ? 29.597 -12.095 1.574 1.00 25.39 282 PRO A O 1
ATOM 2181 N N . LEU A 1 283 ? 30.269 -9.944 1.794 1.00 30.75 283 LEU A N 1
ATOM 2182 C CA . LEU A 1 283 ? 29.757 -9.396 0.544 1.00 30.75 283 LEU A CA 1
ATOM 2183 C C . LEU A 1 283 ? 30.579 -10.030 -0.579 1.00 30.75 283 LEU A C 1
ATOM 2185 O O . LEU A 1 283 ? 31.657 -9.545 -0.924 1.00 30.75 283 LEU A O 1
ATOM 2189 N N . LEU A 1 284 ? 30.107 -11.165 -1.091 1.00 26.44 284 LEU A N 1
ATOM 2190 C CA . LEU A 1 284 ? 30.697 -11.802 -2.254 1.00 26.44 284 LEU A CA 1
ATOM 2191 C C . LEU A 1 284 ? 30.190 -11.051 -3.480 1.00 26.44 284 LEU A C 1
ATOM 2193 O O . LEU A 1 284 ? 29.180 -11.361 -4.099 1.00 26.44 284 LEU A O 1
ATOM 2197 N N . HIS A 1 285 ? 30.919 -9.976 -3.737 1.00 32.66 285 HIS A N 1
ATOM 2198 C CA . HIS A 1 285 ? 31.000 -9.265 -4.988 1.00 32.66 285 HIS A CA 1
ATOM 2199 C C . HIS A 1 285 ? 31.593 -10.236 -6.020 1.00 32.66 285 HIS A C 1
ATOM 2201 O O . HIS A 1 285 ? 32.806 -10.343 -6.137 1.00 32.66 285 HIS A O 1
ATOM 2207 N N . HIS A 1 286 ? 30.752 -10.978 -6.734 1.00 27.36 286 HIS A N 1
ATOM 2208 C CA . HIS A 1 286 ? 31.104 -11.583 -8.017 1.00 27.36 286 HIS A CA 1
ATOM 2209 C C . HIS A 1 286 ? 29.833 -11.646 -8.856 1.00 27.36 286 HIS A C 1
ATOM 2211 O O . HIS A 1 286 ? 28.863 -12.294 -8.472 1.00 27.36 286 HIS A O 1
ATOM 2217 N N . GLY A 1 287 ? 29.833 -10.860 -9.933 1.00 25.72 287 GLY A N 1
ATOM 2218 C CA . GLY A 1 287 ? 28.667 -10.604 -10.762 1.00 25.72 287 GLY A CA 1
ATOM 2219 C C . GLY A 1 287 ? 28.062 -11.868 -11.363 1.00 25.72 287 GLY A C 1
ATOM 2220 O O . GLY A 1 287 ? 28.754 -12.851 -11.629 1.00 25.72 287 GLY A O 1
ATOM 2221 N N . CYS A 1 288 ? 26.762 -11.793 -11.640 1.00 26.27 288 CYS A N 1
ATOM 2222 C CA . CYS A 1 288 ? 26.343 -12.180 -12.979 1.00 26.27 288 CYS A CA 1
ATOM 2223 C C . CYS A 1 288 ? 27.189 -11.341 -13.947 1.00 26.27 288 CYS A C 1
ATOM 2225 O O . CYS A 1 288 ? 27.297 -10.130 -13.776 1.00 26.27 288 CYS A O 1
ATOM 2227 N N . LEU A 1 289 ? 27.920 -12.034 -14.811 1.00 30.59 289 LEU A N 1
ATOM 2228 C CA . LEU A 1 289 ? 28.748 -11.484 -15.880 1.00 30.59 289 LEU A CA 1
ATOM 2229 C C . LEU A 1 289 ? 27.946 -11.443 -17.181 1.00 30.59 289 LEU A C 1
ATOM 2231 O O . LEU A 1 289 ? 27.076 -12.333 -17.348 1.00 30.59 289 LEU A O 1
#

InterPro domains:
  IPR006990 Tweety [PF04906] (17-229)
  IPR006990 Tweety [PTHR12424] (17-268)

Foldseek 3Di:
DVVVVVVVLVVVLVVLVVVLVVLLVVLVLVLVLLVVLLVLLVVLLVLLVVVVVVLVVLLVVLVCCLVPVLVVVLVVCVVPPVVNVVSVVVSVVSVVVSVVSVPDPCSVVVRCPSNVVSVVSNVVSVVLSVVSVVLSVLSVVLSVQCSVCVVVVVPVSNVVSVVVNVVSVVVVVVSVVVVVVVVVVVVVCLVDVLVVCLVVCCVPPVDDSVLVCCVVVVDPVDDRPVVVVVVVPPPDDPDCPVVVVVVVVVVVSVVVSVVSSNPPVSPDDDDDDDDDDDDDPDPPPDDPD

Radius of gyration: 31.28 Å; Cα contacts (8 Å, |Δi|>4): 118; chains: 1; bounding box: 68×35×103 Å

Secondary structure (DSSP, 8-state):
-HHHHHHHHHHHHHHHHHHHHHHHHHHHHHHHHHHHHHHHHHHHHHHHHHHHHHHHHHHHHHHHHHHTHHHHHHHHTTT-HHHHHHHHHHHHHHHHHHHHHHT-HHHHHSTTHHHHHHHHHHHHHHHHHHHHHHHHHHHHHHHHHHHHHHHTT-HHHHHHHHHHHHHHHHHHHHHHHHHHHHHHHHHHHHH--HHHHHHHHHHHH---HHHHHHHHHT-TTS--HHHHHHTTT-SS----SHHHHHHHHHHHHHHHHHTTS-GGGG-----------------------

Solvent-accessible surface area (backbone atoms only — not comparable to full-atom values): 16615 Å² total; per-residue (Å²): 117,72,64,66,54,52,53,59,48,56,53,56,54,52,54,52,53,51,51,49,52,51,49,55,51,51,53,49,52,52,50,55,50,53,51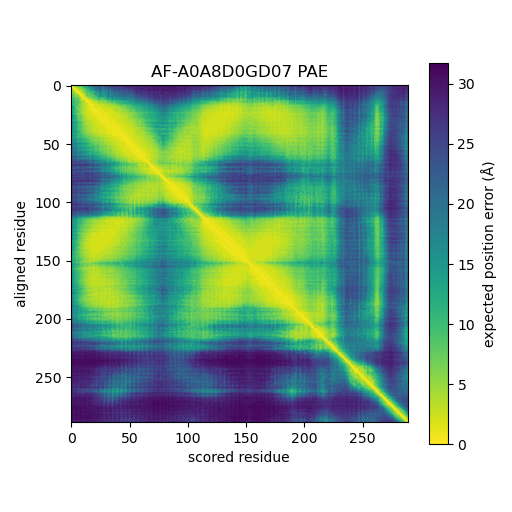,52,51,33,49,50,27,44,50,50,36,51,52,53,53,49,50,48,54,49,51,52,52,48,38,52,51,51,52,47,44,50,64,46,59,50,48,53,50,39,63,76,34,62,90,40,67,72,58,37,54,51,53,54,49,54,43,53,51,53,53,53,50,37,52,54,66,76,61,50,67,64,61,72,68,56,60,54,52,38,42,52,50,24,52,52,50,53,54,52,44,58,54,50,52,52,51,50,53,52,51,50,50,50,51,52,51,41,52,50,49,35,52,48,16,63,74,69,65,38,62,68,54,32,54,56,35,51,56,50,47,52,55,50,49,54,50,53,51,52,51,53,50,51,53,52,51,51,50,51,54,53,50,50,44,63,74,59,44,59,71,60,52,47,54,54,43,31,75,72,69,68,52,59,59,69,64,53,45,48,71,71,66,64,57,87,90,58,78,58,75,68,52,65,66,41,66,80,65,64,87,69,78,94,81,68,68,69,61,50,55,54,48,54,54,52,48,55,57,47,50,57,55,58,54,71,71,45,66,74,78,75,77,78,87,82,83,90,79,86,91,82,89,85,78,87,75,77,85,76,86,69,73,91,126

Nearest PDB structures (foldseek):
  7p5j-assembly1_B  TM=6.397E-01  e=9.161E-16  Homo sapiens
  7p54-assembly1_B  TM=6.511E-01  e=6.547E-13  Homo sapiens
  7p5m-assembly1_B  TM=6.466E-01  e=6.547E-13  Homo sapiens
  7p5c-assembly1_B  TM=6.183E-01  e=1.270E-10  Homo sapiens
  3ja6-assembly1_I  TM=3.181E-01  e=1.888E-01  Escherichia coli

Organism: Sphenodon punctatus (NCBI:txid8508)